Protein AF-A0A835U7H7-F1 (afdb_monomer_lite)

pLDDT: mean 80.38, std 19.94, range [33.16, 98.81]

InterPro domains:
  IPR003137 PA domain [PF02225] (88-151)
  IPR039373 Transferrin receptor protein 1/Glutamate carboxypeptidase 2-like [PTHR10404] (56-277)
  IPR046450 PA domain superfamily [SSF52025] (70-270)

Structure (mmCIF, N/CA/C/O backbone):
data_AF-A0A835U7H7-F1
#
_entry.id   AF-A0A835U7H7-F1
#
loop_
_atom_site.group_PDB
_atom_site.id
_atom_site.type_symbol
_atom_site.label_atom_id
_atom_site.label_alt_id
_atom_site.label_comp_id
_atom_site.label_asym_id
_atom_site.label_entity_id
_atom_site.label_seq_id
_atom_site.pdbx_PDB_ins_code
_atom_site.Cartn_x
_atom_site.Cartn_y
_atom_site.Cartn_z
_atom_site.occupancy
_atom_site.B_iso_or_equiv
_atom_site.auth_seq_id
_atom_site.auth_comp_id
_atom_site.auth_asym_id
_atom_site.auth_atom_id
_atom_site.pdbx_PDB_model_num
ATOM 1 N N . MET A 1 1 ? 81.099 -11.214 16.400 1.00 40.66 1 MET A N 1
ATOM 2 C CA . MET A 1 1 ? 79.901 -11.662 15.658 1.00 40.66 1 MET A CA 1
ATOM 3 C C . MET A 1 1 ? 79.582 -10.601 14.621 1.00 40.66 1 MET A C 1
ATOM 5 O O . MET A 1 1 ? 79.011 -9.574 14.951 1.00 40.66 1 MET A O 1
ATOM 9 N N . SER A 1 2 ? 80.088 -10.809 13.406 1.00 35.25 2 SER A N 1
ATOM 10 C CA . SER A 1 2 ? 79.815 -9.980 12.233 1.00 35.25 2 SER A CA 1
ATOM 11 C C . SER A 1 2 ? 78.540 -10.520 11.591 1.00 35.25 2 SER A C 1
ATOM 13 O O . SER A 1 2 ? 78.517 -11.686 11.199 1.00 35.25 2 SER A O 1
ATOM 15 N N . LEU A 1 3 ? 77.472 -9.722 11.570 1.00 36.47 3 LEU A N 1
ATOM 16 C CA . LEU A 1 3 ? 76.248 -10.036 10.837 1.00 36.47 3 LEU A CA 1
ATOM 17 C C . LEU A 1 3 ? 76.211 -9.164 9.584 1.00 36.47 3 LEU A C 1
ATOM 19 O O . LEU A 1 3 ? 76.089 -7.941 9.632 1.00 36.47 3 LEU A O 1
ATOM 23 N N . ASP A 1 4 ? 76.392 -9.874 8.484 1.00 33.16 4 ASP A N 1
ATOM 24 C CA . ASP A 1 4 ? 76.492 -9.462 7.097 1.00 33.16 4 ASP A CA 1
ATOM 25 C C . ASP A 1 4 ? 75.257 -8.651 6.648 1.00 33.16 4 ASP A C 1
ATOM 27 O O . ASP A 1 4 ? 74.122 -9.136 6.699 1.00 33.16 4 ASP A O 1
ATOM 31 N N . ARG A 1 5 ? 75.453 -7.396 6.220 1.00 38.69 5 ARG A N 1
ATOM 32 C CA . ARG A 1 5 ? 74.393 -6.568 5.621 1.00 38.69 5 ARG A CA 1
ATOM 33 C C . ARG A 1 5 ? 74.262 -6.936 4.143 1.00 38.69 5 ARG A C 1
ATOM 35 O O . ARG A 1 5 ? 75.043 -6.470 3.320 1.00 38.69 5 ARG A O 1
ATOM 42 N N . ARG A 1 6 ? 73.247 -7.730 3.789 1.00 35.12 6 ARG A N 1
ATOM 43 C CA . ARG A 1 6 ? 72.862 -7.927 2.381 1.00 35.12 6 ARG A CA 1
ATOM 44 C C . ARG A 1 6 ? 72.277 -6.626 1.804 1.00 35.12 6 ARG A C 1
ATOM 46 O O . ARG A 1 6 ? 71.473 -5.989 2.485 1.00 35.12 6 ARG A O 1
ATOM 53 N N . PRO A 1 7 ? 72.625 -6.231 0.568 1.00 36.75 7 PRO A N 1
ATOM 54 C CA . PRO A 1 7 ? 72.042 -5.060 -0.073 1.00 36.75 7 PRO A CA 1
ATOM 55 C C . PRO A 1 7 ? 70.609 -5.353 -0.535 1.00 36.75 7 PRO A C 1
ATOM 57 O O . PRO A 1 7 ? 70.345 -6.347 -1.213 1.00 36.75 7 PRO A O 1
ATOM 60 N N . THR A 1 8 ? 69.678 -4.471 -0.180 1.00 38.97 8 THR A N 1
ATOM 61 C CA . THR A 1 8 ? 68.308 -4.463 -0.703 1.00 38.97 8 THR A CA 1
ATOM 62 C C . THR A 1 8 ? 68.341 -4.020 -2.166 1.00 38.97 8 THR A C 1
ATOM 64 O O . THR A 1 8 ? 68.652 -2.868 -2.462 1.00 38.97 8 THR A O 1
ATOM 67 N N . LEU A 1 9 ? 68.024 -4.927 -3.091 1.00 34.81 9 LEU A N 1
ATOM 68 C CA . LEU A 1 9 ? 67.784 -4.601 -4.499 1.00 34.81 9 LEU A CA 1
ATOM 69 C C . LEU A 1 9 ? 66.461 -3.827 -4.610 1.00 34.81 9 LEU A C 1
ATOM 71 O O . LEU A 1 9 ? 65.380 -4.412 -4.577 1.00 34.81 9 LEU A O 1
ATOM 75 N N . LEU A 1 10 ? 66.551 -2.501 -4.716 1.00 36.25 10 LEU A N 1
ATOM 76 C CA . LEU A 1 10 ? 65.445 -1.639 -5.134 1.00 36.25 10 LEU A CA 1
ATOM 77 C C . LEU A 1 10 ? 65.176 -1.894 -6.623 1.00 36.25 10 LEU A C 1
ATOM 79 O O . LEU A 1 10 ? 65.955 -1.484 -7.482 1.00 36.25 10 LEU A O 1
ATOM 83 N N . LEU A 1 11 ? 64.083 -2.595 -6.925 1.00 36.03 11 LEU A N 1
ATOM 84 C CA . LEU A 1 11 ? 63.559 -2.679 -8.287 1.00 36.03 11 LEU A CA 1
ATOM 85 C C . LEU A 1 11 ? 63.027 -1.294 -8.705 1.00 36.03 11 LEU A C 1
ATOM 87 O O . LEU A 1 11 ? 62.355 -0.643 -7.901 1.00 36.03 11 LEU A O 1
ATOM 91 N N . PRO A 1 12 ? 63.305 -0.824 -9.936 1.00 39.34 12 PRO A N 1
ATOM 92 C CA . PRO A 1 12 ? 62.765 0.440 -10.421 1.00 39.34 12 PRO A CA 1
ATOM 93 C C . PRO A 1 12 ? 61.235 0.349 -10.555 1.00 39.34 12 PRO A C 1
ATOM 95 O O . PRO A 1 12 ? 60.707 -0.744 -10.786 1.00 39.34 12 PRO A O 1
ATOM 98 N N . PRO A 1 13 ? 60.506 1.474 -10.442 1.00 38.38 13 PRO A N 1
ATOM 99 C CA . PRO A 1 13 ? 59.062 1.478 -10.616 1.00 38.38 13 PRO A CA 1
ATOM 100 C C . PRO A 1 13 ? 58.741 1.023 -12.040 1.00 38.38 13 PRO A C 1
ATOM 102 O O . PRO A 1 13 ? 59.080 1.688 -13.021 1.00 38.38 13 PRO A O 1
ATOM 105 N N . THR A 1 14 ? 58.097 -0.135 -12.168 1.00 40.88 14 THR A N 1
ATOM 106 C CA . THR A 1 14 ? 57.505 -0.549 -13.434 1.00 40.88 14 THR A CA 1
ATOM 107 C C . THR A 1 14 ? 56.422 0.461 -13.779 1.00 40.88 14 THR A C 1
ATOM 109 O O . THR A 1 14 ? 55.428 0.572 -13.064 1.00 40.88 14 THR A O 1
ATOM 112 N N . SER A 1 15 ? 56.628 1.191 -14.872 1.00 42.81 15 SER A N 1
ATOM 113 C CA . SER A 1 15 ? 55.582 1.913 -15.589 1.00 42.81 15 SER A CA 1
ATOM 114 C C . SER A 1 15 ? 54.458 0.926 -15.919 1.00 42.81 15 SER A C 1
ATOM 116 O O . SER A 1 15 ? 54.531 0.169 -16.890 1.00 42.81 15 SER A O 1
ATOM 118 N N . SER A 1 16 ? 53.443 0.857 -15.057 1.00 41.91 16 SER A N 1
ATOM 119 C CA . SER A 1 16 ? 52.207 0.161 -15.367 1.00 41.91 16 SER A CA 1
ATOM 120 C C . SER A 1 16 ? 51.468 1.026 -16.377 1.00 41.91 16 SER A C 1
ATOM 122 O O . SER A 1 16 ? 50.876 2.054 -16.048 1.00 41.91 16 SER A O 1
ATOM 124 N N . LYS A 1 17 ? 51.505 0.615 -17.648 1.00 43.06 17 LYS A N 1
ATOM 125 C CA . LYS A 1 17 ? 50.474 1.053 -18.588 1.00 43.06 17 LYS A CA 1
ATOM 126 C C . LYS A 1 17 ? 49.115 0.773 -17.931 1.00 43.06 17 LYS A C 1
ATOM 128 O O . LYS A 1 17 ? 48.962 -0.313 -17.361 1.00 43.06 17 LYS A O 1
ATOM 133 N N . PRO A 1 18 ? 48.153 1.710 -17.979 1.00 40.94 18 PRO A N 1
ATOM 134 C CA . PRO A 1 18 ? 46.816 1.436 -17.482 1.00 40.94 18 PRO A CA 1
ATOM 135 C C . PRO A 1 18 ? 46.313 0.158 -18.154 1.00 40.94 18 PRO A C 1
ATOM 137 O O . PRO A 1 18 ? 46.441 -0.001 -19.372 1.00 40.94 18 PRO A O 1
ATOM 140 N N . SER A 1 19 ? 45.802 -0.772 -17.345 1.00 48.94 19 SER A N 1
ATOM 141 C CA . SER A 1 19 ? 45.074 -1.928 -17.862 1.00 48.94 19 SER A CA 1
ATOM 142 C C . SER A 1 19 ? 44.024 -1.405 -18.843 1.00 48.94 19 SER A C 1
ATOM 144 O O . SER A 1 19 ? 43.337 -0.442 -18.484 1.00 48.94 19 SER A O 1
ATOM 146 N N . PRO A 1 20 ? 43.879 -1.982 -20.052 1.00 55.28 20 PRO A N 1
ATOM 147 C CA . PRO A 1 20 ? 42.744 -1.640 -20.896 1.00 55.28 20 PRO A CA 1
ATOM 148 C C . PRO A 1 20 ? 41.484 -1.820 -20.051 1.00 55.28 20 PRO A C 1
ATOM 150 O O . PRO A 1 20 ? 41.335 -2.841 -19.368 1.00 55.28 20 PRO A O 1
ATOM 153 N N . GLN A 1 21 ? 40.642 -0.787 -20.005 1.00 54.78 21 GLN A N 1
ATOM 154 C CA . GLN A 1 21 ? 39.359 -0.926 -19.336 1.00 54.78 21 GLN A CA 1
ATOM 155 C C . GLN A 1 21 ? 38.598 -2.064 -20.019 1.00 54.78 21 GLN A C 1
ATOM 157 O O . GLN A 1 21 ? 38.672 -2.178 -21.248 1.00 54.78 21 GLN A O 1
ATOM 162 N N . PRO A 1 22 ? 37.919 -2.929 -19.246 1.00 57.19 22 PRO A N 1
ATOM 163 C CA . PRO A 1 22 ? 37.099 -3.969 -19.840 1.00 57.19 22 PRO A CA 1
ATOM 164 C C . PRO A 1 22 ? 36.105 -3.311 -20.806 1.00 57.19 22 PRO A C 1
ATOM 166 O O . PRO A 1 22 ? 35.588 -2.234 -20.485 1.00 57.19 22 PRO A O 1
ATOM 169 N N . PRO A 1 23 ? 35.849 -3.906 -21.982 1.00 59.91 23 PRO A N 1
ATOM 170 C CA . PRO A 1 23 ? 34.854 -3.373 -22.898 1.00 59.91 23 PRO A CA 1
ATOM 171 C C . PRO A 1 23 ? 33.523 -3.244 -22.151 1.00 59.91 23 PRO A C 1
ATOM 173 O O . PRO A 1 23 ? 33.006 -4.218 -21.596 1.00 59.91 23 PRO A O 1
ATOM 176 N N . SER A 1 24 ? 33.005 -2.018 -22.094 1.00 52.69 24 SER A N 1
ATOM 177 C CA . SER A 1 24 ? 31.702 -1.707 -21.526 1.00 52.69 24 SER A CA 1
ATOM 178 C C . SER A 1 24 ? 30.719 -1.440 -22.662 1.00 52.69 24 SER A C 1
ATOM 180 O O . SER A 1 24 ? 30.975 -0.647 -23.568 1.00 52.69 24 SER A O 1
ATOM 182 N N . LEU A 1 25 ? 29.591 -2.142 -22.631 1.00 67.81 25 LEU A N 1
ATOM 183 C CA . LEU A 1 25 ? 28.471 -1.932 -23.533 1.00 67.81 25 LEU A CA 1
ATOM 184 C C . LEU A 1 25 ? 27.372 -1.210 -22.747 1.00 67.81 25 LEU A C 1
ATOM 186 O O . LEU A 1 25 ? 26.926 -1.691 -21.704 1.00 67.81 25 LEU A O 1
ATOM 190 N N . SER A 1 26 ? 26.932 -0.053 -23.239 1.00 63.62 26 SER A N 1
ATOM 191 C CA . SER A 1 26 ? 25.703 0.580 -22.760 1.00 63.62 26 SER A CA 1
ATOM 192 C C . SER A 1 26 ? 24.561 0.140 -23.664 1.00 63.62 26 SER A C 1
ATOM 194 O O . SER A 1 26 ? 24.588 0.392 -24.868 1.00 63.62 26 SER A O 1
ATOM 196 N N . THR A 1 27 ? 23.567 -0.533 -23.095 1.00 69.12 27 THR A N 1
ATOM 197 C CA . THR A 1 27 ? 22.354 -0.927 -23.817 1.00 69.12 27 THR A CA 1
ATOM 198 C C . THR A 1 27 ? 21.192 -0.082 -23.339 1.00 69.12 27 THR A C 1
ATOM 200 O O . THR A 1 27 ? 21.021 0.118 -22.137 1.00 69.12 27 THR A O 1
ATOM 203 N N . SER A 1 28 ? 20.384 0.392 -24.277 1.00 73.06 28 SER A N 1
ATOM 204 C CA . SER A 1 28 ? 19.216 1.214 -24.003 1.00 73.06 28 SER A CA 1
ATOM 205 C C . SER A 1 28 ? 17.949 0.471 -24.393 1.00 73.06 28 SER A C 1
ATOM 207 O O . SER A 1 28 ? 17.850 0.005 -25.525 1.00 73.06 28 SER A O 1
ATOM 209 N N . SER A 1 29 ? 16.960 0.480 -23.509 1.00 75.50 29 SER A N 1
ATOM 210 C CA . SER A 1 29 ? 15.657 -0.137 -23.732 1.00 75.50 29 SER A CA 1
ATOM 211 C C . SER A 1 29 ? 14.539 0.844 -23.377 1.00 75.50 29 SER A C 1
ATOM 213 O O . SER A 1 29 ? 14.553 1.387 -22.271 1.00 75.50 29 SER A O 1
ATOM 215 N N . PRO A 1 30 ? 13.577 1.111 -24.275 1.00 80.88 30 PRO A N 1
ATOM 216 C CA . PRO A 1 30 ? 12.353 1.811 -23.903 1.00 80.88 30 PRO A CA 1
ATOM 217 C C . PRO A 1 30 ? 11.512 0.885 -23.017 1.00 80.88 30 PRO A C 1
ATOM 219 O O . PRO A 1 30 ? 11.091 -0.153 -23.489 1.00 80.88 30 PRO A O 1
ATOM 222 N N . MET A 1 31 ? 11.260 1.216 -21.755 1.00 78.44 31 MET A N 1
ATOM 223 C CA . MET A 1 31 ? 10.434 0.422 -20.837 1.00 78.44 31 MET A CA 1
ATOM 224 C C . MET A 1 31 ? 9.308 1.267 -20.254 1.00 78.44 31 MET A C 1
ATOM 226 O O . MET A 1 31 ? 9.481 2.467 -20.040 1.00 78.44 31 MET A O 1
ATOM 230 N N . THR A 1 32 ? 8.165 0.653 -19.967 1.00 78.44 32 THR A N 1
ATOM 231 C CA . THR A 1 32 ? 7.071 1.341 -19.275 1.00 78.44 32 THR A CA 1
ATOM 232 C C . THR A 1 32 ? 7.472 1.701 -17.843 1.00 78.44 32 THR A C 1
ATOM 234 O O . THR A 1 32 ? 8.131 0.931 -17.143 1.00 78.44 32 THR A O 1
ATOM 237 N N . SER A 1 33 ? 7.102 2.907 -17.420 1.00 77.31 33 SER A N 1
ATOM 238 C CA . SER A 1 33 ? 7.339 3.449 -16.085 1.00 77.31 33 SER A CA 1
ATOM 239 C C . SER A 1 33 ? 6.115 4.236 -15.617 1.00 77.31 33 SER A C 1
ATOM 241 O O . SER A 1 33 ? 5.427 4.857 -16.428 1.00 77.31 33 SER A O 1
ATOM 243 N N . SER A 1 34 ? 5.842 4.225 -14.311 1.00 74.25 34 SER A N 1
ATOM 244 C CA . SER A 1 34 ? 4.697 4.925 -13.715 1.00 74.25 34 SER A CA 1
ATOM 245 C C . SER A 1 34 ? 5.153 6.067 -12.814 1.00 74.25 34 SER A C 1
ATOM 247 O O . SER A 1 34 ? 6.070 5.888 -12.011 1.00 74.25 34 SER A O 1
ATOM 249 N N . TYR A 1 35 ? 4.452 7.202 -12.867 1.00 73.94 35 TYR A N 1
ATOM 250 C CA . TYR A 1 35 ? 4.674 8.352 -11.980 1.00 73.94 35 TYR A CA 1
ATOM 251 C C . TYR A 1 35 ? 3.348 8.971 -11.527 1.00 73.94 35 TYR A C 1
ATOM 253 O O . TYR A 1 35 ? 2.373 8.945 -12.281 1.00 73.94 35 TYR A O 1
ATOM 261 N N . PRO A 1 36 ? 3.279 9.552 -10.318 1.00 69.06 36 PRO A N 1
ATOM 262 C CA . PRO A 1 36 ? 2.081 10.225 -9.850 1.00 69.06 36 PRO A CA 1
ATOM 263 C C . PRO A 1 36 ? 1.938 11.580 -10.545 1.00 69.06 36 PRO A C 1
ATOM 265 O O . PRO A 1 36 ? 2.917 12.288 -10.787 1.00 69.06 36 PRO A O 1
ATOM 268 N N . THR A 1 37 ? 0.702 11.978 -10.815 1.00 70.56 37 THR A N 1
ATOM 269 C CA . THR A 1 37 ? 0.379 13.355 -11.200 1.00 70.56 37 THR A CA 1
ATOM 270 C C . THR A 1 37 ? 0.227 14.228 -9.942 1.00 70.56 37 THR A C 1
ATOM 272 O O . THR A 1 37 ? -0.100 13.708 -8.865 1.00 70.56 37 THR A O 1
ATOM 275 N N . PRO A 1 38 ? 0.419 15.562 -10.036 1.00 60.12 38 PRO A N 1
ATOM 276 C CA . PRO A 1 38 ? 0.305 16.468 -8.886 1.00 60.12 38 PRO A CA 1
ATOM 277 C C . PRO A 1 38 ? -1.104 16.532 -8.268 1.00 60.12 38 PRO A C 1
ATOM 279 O O . PRO A 1 38 ? -1.269 17.120 -7.204 1.00 60.12 38 PRO A O 1
ATOM 282 N N . PHE A 1 39 ? -2.109 15.922 -8.904 1.00 56.78 39 PHE A N 1
ATOM 283 C CA . PHE A 1 39 ? -3.495 15.867 -8.432 1.00 56.78 39 PHE A CA 1
ATOM 284 C C . PHE A 1 39 ? -3.795 14.685 -7.494 1.00 56.78 39 PHE A C 1
ATOM 286 O O . PHE A 1 39 ? -4.942 14.508 -7.093 1.00 56.78 39 PHE A O 1
ATOM 293 N N . THR A 1 40 ? -2.792 13.882 -7.123 1.00 66.19 40 THR A N 1
ATOM 294 C CA . THR A 1 40 ? -2.971 12.818 -6.121 1.00 66.19 40 THR A CA 1
ATOM 295 C C . THR A 1 40 ? -3.305 13.429 -4.757 1.00 66.19 40 THR A C 1
ATOM 297 O O . THR A 1 40 ? -2.532 14.232 -4.230 1.00 66.19 40 THR A O 1
ATOM 300 N N . ALA A 1 41 ? -4.441 13.044 -4.175 1.00 69.50 41 ALA A N 1
ATOM 301 C CA . ALA A 1 41 ? -4.947 13.599 -2.926 1.00 69.50 41 ALA A CA 1
ATOM 302 C C . ALA A 1 41 ? -5.568 12.518 -2.032 1.00 69.50 41 ALA A C 1
ATOM 304 O O . ALA A 1 41 ? -6.229 11.594 -2.503 1.00 69.50 41 ALA A O 1
ATOM 305 N N . LEU A 1 42 ? -5.367 12.664 -0.724 1.00 73.25 42 LEU A N 1
ATOM 306 C CA . LEU A 1 42 ? -5.986 11.836 0.302 1.00 73.25 42 LEU A CA 1
ATOM 307 C C . LEU A 1 42 ? -6.607 12.741 1.365 1.00 73.25 42 LEU A C 1
ATOM 309 O O . LEU A 1 42 ? -5.918 13.571 1.973 1.00 73.25 42 LEU A O 1
ATOM 313 N N . PHE A 1 43 ? -7.901 12.555 1.597 1.00 76.12 43 PHE A N 1
ATOM 314 C CA . PHE A 1 43 ? -8.679 13.304 2.571 1.00 76.12 43 PHE A CA 1
ATOM 315 C C . PHE A 1 43 ? -9.240 12.369 3.637 1.00 76.12 43 PHE A C 1
ATOM 317 O O . PHE A 1 43 ? -9.860 11.353 3.329 1.00 76.12 43 PHE A O 1
ATOM 324 N N . LEU A 1 44 ? -9.028 12.735 4.901 1.00 75.81 44 LEU A N 1
ATOM 325 C CA . LEU A 1 44 ? -9.571 12.031 6.059 1.00 75.81 44 LEU A CA 1
ATOM 326 C C . LEU A 1 44 ? -10.678 12.865 6.707 1.00 75.81 44 LEU A C 1
ATOM 328 O O . LEU A 1 44 ? -10.474 14.043 7.012 1.00 75.81 44 LEU A O 1
ATOM 332 N N . PHE A 1 45 ? -11.818 12.231 6.972 1.00 74.00 45 PHE A N 1
ATOM 333 C CA . PHE A 1 45 ? -12.969 12.829 7.638 1.00 74.00 45 PHE A CA 1
ATOM 334 C C . PHE A 1 45 ? -13.156 12.227 9.032 1.00 74.00 45 PHE A C 1
ATOM 336 O O . PHE A 1 45 ? -13.236 11.008 9.205 1.00 74.00 45 PHE A O 1
ATOM 343 N N . HIS A 1 46 ? -13.243 13.109 10.030 1.00 70.00 46 HIS A N 1
ATOM 344 C CA . HIS A 1 46 ? -13.459 12.737 11.424 1.00 70.00 46 HIS A CA 1
ATOM 345 C C . HIS A 1 46 ? -14.960 12.753 11.767 1.00 70.00 46 HIS A C 1
ATOM 347 O O . HIS A 1 46 ? -15.653 13.696 11.386 1.00 70.00 46 HIS A O 1
ATOM 353 N N . PRO A 1 47 ? -15.465 11.780 12.537 1.00 54.75 47 PRO A N 1
ATOM 354 C CA . PRO A 1 47 ? -16.900 11.612 12.791 1.00 54.75 47 PRO A CA 1
ATOM 355 C C . PRO A 1 47 ? -17.497 12.460 13.940 1.00 54.75 47 PRO A C 1
ATOM 357 O O . PRO A 1 47 ? -18.592 12.167 14.410 1.00 54.75 47 PRO A O 1
ATOM 360 N N . VAL A 1 48 ? -16.822 13.513 14.419 1.00 54.25 48 VAL A N 1
ATOM 361 C CA . VAL A 1 48 ? -17.311 14.350 15.543 1.00 54.25 48 VAL A CA 1
ATOM 362 C C . VAL A 1 48 ? -18.204 15.504 15.023 1.00 54.25 48 VAL A C 1
ATOM 364 O O . VAL A 1 48 ? -17.841 16.126 14.025 1.00 54.25 48 VAL A O 1
ATOM 367 N N . PRO A 1 49 ? -19.355 15.841 15.661 1.00 51.19 49 PRO A N 1
ATOM 368 C CA . PRO A 1 49 ? -20.470 16.544 14.999 1.00 51.19 49 PRO A CA 1
ATOM 369 C C . PRO A 1 49 ? -20.348 18.075 14.842 1.00 51.19 49 PRO A C 1
ATOM 371 O O . PRO A 1 49 ? -21.344 18.740 14.574 1.00 51.19 49 PRO A O 1
ATOM 374 N N . LEU A 1 50 ? -19.164 18.674 14.970 1.00 35.19 50 LEU A N 1
ATOM 375 C CA . LEU A 1 50 ? -18.981 20.122 14.792 1.00 35.19 50 LEU A CA 1
ATOM 376 C C . LEU A 1 50 ? -17.765 20.366 13.893 1.00 35.19 50 LEU A C 1
ATOM 378 O O . LEU A 1 50 ? -16.636 20.434 14.366 1.00 35.19 50 LEU A O 1
ATOM 382 N N . CYS A 1 51 ? -18.040 20.495 12.595 1.00 35.28 51 CYS A N 1
ATOM 383 C CA . CYS A 1 51 ? -17.102 20.676 11.483 1.00 35.28 51 CYS A CA 1
ATOM 384 C C . CYS A 1 51 ? -16.319 19.414 11.064 1.00 35.28 51 CYS A C 1
ATOM 386 O O . CYS A 1 51 ? -15.450 18.957 11.809 1.00 35.28 51 CYS A O 1
ATOM 388 N N . PRO A 1 52 ? -16.510 18.902 9.829 1.00 37.06 52 PRO A N 1
ATOM 389 C CA . PRO A 1 52 ? -15.542 17.987 9.239 1.00 37.06 52 PRO A CA 1
ATOM 390 C C . PRO A 1 52 ? -14.192 18.711 9.152 1.00 37.06 52 PRO A C 1
ATOM 392 O O . PRO A 1 52 ? -14.015 19.633 8.354 1.00 37.06 52 PRO A O 1
ATOM 395 N N . ARG A 1 53 ? -13.225 18.331 9.995 1.00 40.81 53 ARG A N 1
ATOM 396 C CA . ARG A 1 53 ? -11.831 18.728 9.776 1.00 40.81 53 ARG A CA 1
ATOM 397 C C . ARG A 1 53 ? -11.308 17.918 8.601 1.00 40.81 53 ARG A C 1
ATOM 399 O O . ARG A 1 53 ? -11.022 16.734 8.748 1.00 40.81 53 ARG A O 1
ATOM 406 N N . LEU A 1 54 ? -11.209 18.582 7.454 1.00 43.22 54 LEU A N 1
ATOM 407 C CA . LEU A 1 54 ? -10.518 18.077 6.280 1.00 43.22 54 LEU A CA 1
ATOM 408 C C . LEU A 1 54 ? -9.013 18.135 6.547 1.00 43.22 54 LEU A C 1
ATOM 410 O O . LEU A 1 54 ? -8.388 19.193 6.445 1.00 43.22 54 LEU A O 1
ATOM 414 N N . SER A 1 55 ? -8.429 17.002 6.910 1.00 51.16 55 SER A N 1
ATOM 415 C CA . SER A 1 55 ? -6.977 16.871 6.968 1.00 51.16 55 SER A CA 1
ATOM 416 C C . SER A 1 55 ? -6.502 16.426 5.592 1.00 51.16 55 SER A C 1
ATOM 418 O O . SER A 1 55 ? -6.701 15.268 5.228 1.00 51.16 55 SER A O 1
ATOM 420 N N . SER A 1 56 ? -5.881 17.322 4.816 1.00 47.94 56 SER A N 1
ATOM 421 C CA . SER A 1 56 ? -5.141 16.868 3.639 1.00 47.94 56 SER A CA 1
ATOM 422 C C . SER A 1 56 ? -3.903 16.110 4.118 1.00 47.94 56 SER A C 1
ATOM 424 O O . SER A 1 56 ? -3.042 16.638 4.841 1.00 47.94 56 SER A O 1
ATOM 426 N N . ILE A 1 57 ? -3.833 14.838 3.745 1.00 54.41 57 ILE A N 1
ATOM 427 C CA . ILE A 1 57 ? -2.629 14.030 3.884 1.00 54.41 57 ILE A CA 1
ATOM 428 C C . ILE A 1 57 ? -1.874 14.210 2.569 1.00 54.41 57 ILE A C 1
ATOM 430 O O . ILE A 1 57 ? -1.995 13.433 1.629 1.00 54.41 57 ILE A O 1
ATOM 434 N N . SER A 1 58 ? -1.164 15.332 2.467 1.00 49.50 58 SER A N 1
ATOM 435 C CA . SER A 1 58 ? -0.170 15.554 1.415 1.00 49.50 58 SER A CA 1
ATOM 436 C C . SER A 1 58 ? 1.205 15.210 1.978 1.00 49.50 58 SER A C 1
ATOM 438 O O . SER A 1 58 ? 1.418 15.357 3.186 1.00 49.50 58 SER A O 1
ATOM 440 N N . SER A 1 59 ? 2.143 14.774 1.132 1.00 51.72 59 SER A N 1
ATOM 441 C CA . SER A 1 59 ? 3.529 14.507 1.526 1.00 51.72 59 SER A CA 1
ATOM 442 C C . SER A 1 59 ? 4.176 15.794 2.063 1.00 51.72 59 SER A C 1
ATOM 444 O O . SER A 1 59 ? 4.769 16.585 1.325 1.00 51.72 59 SER A O 1
ATOM 446 N N . ARG A 1 60 ? 4.015 16.060 3.361 1.00 51.44 60 ARG A N 1
ATOM 447 C CA . ARG A 1 60 ? 4.584 17.238 4.016 1.00 51.44 60 ARG A CA 1
ATOM 448 C C . ARG A 1 60 ? 6.077 17.006 4.208 1.00 51.44 60 ARG A C 1
ATOM 450 O O . ARG A 1 60 ? 6.474 16.146 4.995 1.00 51.44 60 ARG A O 1
ATOM 457 N N . LYS A 1 61 ? 6.884 17.785 3.483 1.00 49.78 61 LYS A N 1
ATOM 458 C CA . LYS A 1 61 ? 8.349 17.814 3.597 1.00 49.78 61 LYS A CA 1
ATOM 459 C C . LYS A 1 61 ? 8.726 18.243 5.020 1.00 49.78 61 LYS A C 1
ATOM 461 O O . LYS A 1 61 ? 8.207 19.244 5.511 1.00 49.78 61 LYS A O 1
ATOM 466 N N . SER A 1 62 ? 9.586 17.476 5.691 1.00 44.75 62 SER A N 1
ATOM 467 C CA . SER A 1 62 ? 10.099 17.861 7.010 1.00 44.75 62 SER A CA 1
ATOM 468 C C . SER A 1 62 ? 11.165 18.944 6.851 1.00 44.75 62 SER A C 1
ATOM 470 O O . SER A 1 62 ? 12.098 18.777 6.071 1.00 44.75 62 SER A O 1
ATOM 472 N N . THR A 1 63 ? 11.050 20.045 7.593 1.00 47.12 63 THR A N 1
ATOM 473 C CA . THR A 1 63 ? 12.025 21.151 7.568 1.00 47.12 63 THR A CA 1
ATOM 474 C C . THR A 1 63 ? 13.296 20.851 8.364 1.00 47.12 63 THR A C 1
ATOM 476 O O . THR A 1 63 ? 14.255 21.607 8.270 1.00 47.12 63 THR A O 1
ATOM 479 N N . SER A 1 64 ? 13.307 19.773 9.156 1.00 55.34 64 SER A N 1
ATOM 480 C CA . SER A 1 64 ? 14.456 19.332 9.960 1.00 55.34 64 SER A CA 1
ATOM 481 C C . SER A 1 64 ? 15.293 18.237 9.291 1.00 55.34 64 SER A C 1
ATOM 483 O O . SER A 1 64 ? 16.218 17.722 9.913 1.00 55.34 64 SER A O 1
ATOM 485 N N . ASP A 1 65 ? 14.965 17.848 8.055 1.00 58.75 65 ASP A N 1
ATOM 486 C CA . ASP A 1 65 ? 15.749 16.865 7.308 1.00 58.75 65 ASP A CA 1
ATOM 487 C C . ASP A 1 65 ? 17.040 17.527 6.785 1.00 58.75 65 ASP A C 1
ATOM 489 O O . ASP A 1 65 ? 16.948 18.504 6.035 1.00 58.75 65 ASP A O 1
ATOM 493 N N . PRO A 1 66 ? 18.244 17.027 7.124 1.00 59.97 66 PRO A N 1
ATOM 494 C CA . PRO A 1 66 ? 19.497 17.528 6.552 1.00 59.97 66 PRO A CA 1
ATOM 495 C C . PRO A 1 66 ? 19.553 17.412 5.015 1.00 59.97 66 PRO A C 1
ATOM 497 O O . PRO A 1 66 ? 20.361 18.086 4.380 1.00 59.97 66 PRO A O 1
ATOM 500 N N . SER A 1 67 ? 18.662 16.620 4.409 1.00 59.34 67 SER A N 1
ATOM 501 C CA . SER A 1 67 ? 18.465 16.490 2.959 1.00 59.34 67 SER A CA 1
ATOM 502 C C . SER A 1 67 ? 17.350 17.390 2.405 1.00 59.34 67 SER A C 1
ATOM 504 O O . SER A 1 67 ? 16.947 17.222 1.253 1.00 59.34 67 SER A O 1
ATOM 506 N N . ALA A 1 68 ? 16.839 18.362 3.172 1.00 54.84 68 ALA A N 1
ATOM 507 C CA . ALA A 1 68 ? 15.747 19.248 2.749 1.00 54.84 68 ALA A CA 1
ATOM 508 C C . ALA A 1 68 ? 16.024 19.967 1.413 1.00 54.84 68 ALA A C 1
ATOM 510 O O . ALA A 1 68 ? 15.095 20.226 0.649 1.00 54.84 68 ALA A O 1
ATOM 511 N N . THR A 1 69 ? 17.293 20.224 1.084 1.00 54.34 69 THR A N 1
ATOM 512 C CA . THR A 1 69 ? 17.721 20.807 -0.199 1.00 54.34 69 THR A CA 1
ATOM 513 C C . THR A 1 69 ? 17.462 19.874 -1.393 1.00 54.34 69 THR A C 1
ATOM 515 O O . THR A 1 69 ? 17.138 20.356 -2.473 1.00 54.34 69 THR A O 1
ATOM 518 N N . ALA A 1 70 ? 17.519 18.550 -1.201 1.00 57.62 70 ALA A N 1
ATOM 519 C CA . ALA A 1 70 ? 17.153 17.545 -2.208 1.00 57.62 70 ALA A CA 1
ATOM 520 C C . ALA A 1 70 ? 15.636 17.282 -2.256 1.00 57.62 70 ALA A C 1
ATOM 522 O O . ALA A 1 70 ? 15.121 16.759 -3.241 1.00 57.62 70 ALA A O 1
ATOM 523 N N . ALA A 1 71 ? 14.882 17.691 -1.228 1.00 54.53 71 ALA A N 1
ATOM 524 C CA . ALA A 1 71 ? 13.438 17.472 -1.158 1.00 54.53 71 ALA A CA 1
ATOM 525 C C . ALA A 1 71 ? 12.654 18.203 -2.264 1.00 54.53 71 ALA A C 1
ATOM 527 O O . ALA A 1 71 ? 11.490 17.880 -2.500 1.00 54.53 71 ALA A O 1
ATOM 528 N N . ALA A 1 72 ? 13.247 19.192 -2.944 1.00 51.31 72 ALA A N 1
ATOM 529 C CA . ALA A 1 72 ? 12.665 19.834 -4.126 1.00 51.31 72 ALA A CA 1
ATOM 530 C C . ALA A 1 72 ? 12.573 18.888 -5.341 1.00 51.31 72 ALA A C 1
ATOM 532 O O . ALA A 1 72 ? 11.644 19.029 -6.130 1.00 51.31 72 ALA A O 1
ATOM 533 N N . GLU A 1 73 ? 13.471 17.905 -5.439 1.00 59.88 73 GLU A N 1
ATOM 534 C CA . GLU A 1 73 ? 13.544 16.920 -6.530 1.00 59.88 73 GLU A CA 1
ATOM 535 C C . GLU A 1 73 ? 12.829 15.599 -6.190 1.00 59.88 73 GLU A C 1
ATOM 537 O O . GLU A 1 73 ? 12.696 14.712 -7.032 1.00 59.88 73 GLU A O 1
ATOM 542 N N . VAL A 1 74 ? 12.344 15.457 -4.951 1.00 64.19 74 VAL A N 1
ATOM 543 C CA . VAL A 1 74 ? 11.664 14.247 -4.477 1.00 64.19 74 VAL A CA 1
ATOM 544 C C . VAL A 1 74 ? 10.245 14.178 -5.038 1.00 64.19 74 VAL A C 1
ATOM 546 O O . VAL A 1 74 ? 9.415 15.060 -4.803 1.00 64.19 74 VAL A O 1
ATOM 549 N N . LEU A 1 75 ? 9.969 13.087 -5.755 1.00 67.94 75 LEU A N 1
ATOM 550 C CA . LEU A 1 75 ? 8.634 12.729 -6.226 1.00 67.94 75 LEU A CA 1
ATOM 551 C C . LEU A 1 75 ? 7.660 12.570 -5.051 1.00 67.94 75 LEU A C 1
ATOM 553 O O . LEU A 1 75 ? 8.037 12.128 -3.965 1.00 67.94 75 LEU A O 1
ATOM 557 N N . LEU A 1 76 ? 6.383 12.875 -5.295 1.00 78.38 76 LEU A N 1
ATOM 558 C CA . LEU A 1 76 ? 5.306 12.523 -4.368 1.00 78.38 76 LEU A CA 1
ATOM 559 C C . LEU A 1 76 ? 5.352 11.023 -4.066 1.00 78.38 76 LEU A C 1
ATOM 561 O O . LEU A 1 76 ? 5.714 10.226 -4.926 1.00 78.38 76 LEU A O 1
ATOM 565 N N . THR A 1 77 ? 4.970 10.625 -2.857 1.00 86.12 77 THR A N 1
ATOM 566 C CA . THR A 1 77 ? 4.952 9.212 -2.469 1.00 86.12 77 THR A CA 1
ATOM 567 C C . THR A 1 77 ? 3.805 8.489 -3.164 1.00 86.12 77 THR A C 1
ATOM 569 O O . THR A 1 77 ? 2.654 8.909 -3.064 1.00 86.12 77 THR A O 1
ATOM 572 N N . PHE A 1 78 ? 4.106 7.394 -3.860 1.00 90.81 78 PHE A N 1
ATOM 573 C CA . PHE A 1 78 ? 3.122 6.647 -4.638 1.00 90.81 78 PHE A CA 1
ATOM 574 C C . PHE A 1 78 ? 3.481 5.164 -4.746 1.00 90.81 78 PHE A C 1
ATOM 576 O O . PHE A 1 78 ? 4.631 4.761 -4.547 1.00 90.81 78 P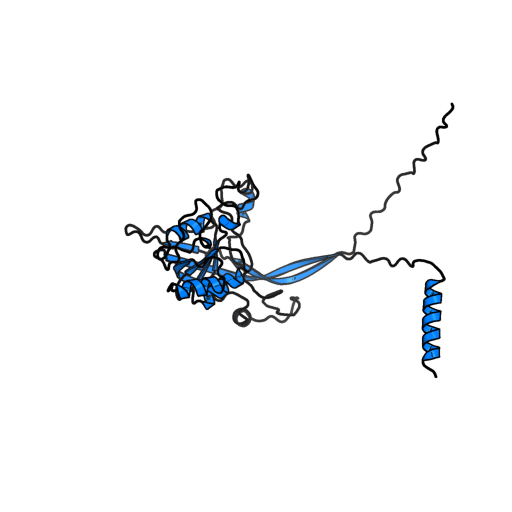HE A O 1
ATOM 583 N N . HIS A 1 79 ? 2.480 4.356 -5.081 1.00 94.31 79 HIS A N 1
ATOM 584 C CA . HIS A 1 79 ? 2.684 2.999 -5.566 1.00 94.31 79 HIS A CA 1
ATOM 585 C C . HIS A 1 79 ? 2.834 3.035 -7.086 1.00 94.31 79 HIS A C 1
ATOM 587 O O . HIS A 1 79 ? 1.932 3.501 -7.780 1.00 94.31 79 HIS A O 1
ATOM 593 N N . ALA A 1 80 ? 3.954 2.543 -7.619 1.00 92.69 80 ALA A N 1
ATOM 594 C CA . ALA A 1 80 ? 4.090 2.402 -9.067 1.00 92.69 80 ALA A CA 1
ATOM 595 C C . ALA A 1 80 ? 3.129 1.315 -9.579 1.00 92.69 80 ALA A C 1
ATOM 597 O O . ALA A 1 80 ? 2.906 0.312 -8.885 1.00 92.69 80 ALA A O 1
ATOM 598 N N . TYR A 1 81 ? 2.570 1.541 -10.770 1.00 92.94 81 TYR A N 1
ATOM 599 C CA . TYR A 1 81 ? 1.509 0.744 -11.397 1.00 92.94 81 TYR A CA 1
ATOM 600 C C . TYR A 1 81 ? 0.182 0.661 -10.628 1.00 92.94 81 TYR A C 1
ATOM 602 O O . TYR A 1 81 ? -0.644 -0.194 -10.933 1.00 92.94 81 TYR A O 1
ATOM 610 N N . ALA A 1 82 ? -0.050 1.514 -9.623 1.00 92.94 82 ALA A N 1
ATOM 611 C CA . ALA A 1 82 ? -1.365 1.583 -8.995 1.00 92.94 82 ALA A CA 1
ATOM 612 C C . ALA A 1 82 ? -2.421 2.089 -9.988 1.00 92.94 82 ALA A C 1
ATOM 614 O O . ALA A 1 82 ? -2.133 2.900 -10.867 1.00 92.94 82 ALA A O 1
ATOM 615 N N . ARG A 1 83 ? -3.668 1.641 -9.824 1.00 92.50 83 ARG A N 1
ATOM 616 C CA . ARG A 1 83 ? -4.765 2.057 -10.698 1.00 92.50 83 ARG A CA 1
ATOM 617 C C . ARG A 1 83 ? -5.190 3.489 -10.417 1.00 92.50 83 ARG A C 1
ATOM 619 O O . ARG A 1 83 ? -5.581 3.806 -9.295 1.00 92.50 83 ARG A O 1
ATOM 626 N N . SER A 1 84 ? -5.205 4.317 -11.454 1.00 92.00 84 SER A N 1
ATOM 627 C CA . SER A 1 84 ? -5.831 5.638 -11.411 1.00 92.00 84 SER A CA 1
ATOM 628 C C . SER A 1 84 ? -7.332 5.536 -11.125 1.00 92.00 84 SER A C 1
ATOM 630 O O . SER A 1 84 ? -8.040 4.734 -11.733 1.00 92.00 84 SER A O 1
ATOM 632 N N . GLY A 1 85 ? -7.829 6.359 -10.209 1.00 92.88 85 GLY A N 1
ATOM 633 C CA . GLY A 1 85 ? -9.235 6.402 -9.835 1.00 92.88 85 GLY A CA 1
ATOM 634 C C . GLY A 1 85 ? -9.485 7.185 -8.552 1.00 92.88 85 GLY A C 1
ATOM 635 O O . GLY A 1 85 ? -8.560 7.535 -7.816 1.00 92.88 85 GLY A O 1
ATOM 636 N N . ALA A 1 86 ? -10.764 7.438 -8.293 1.00 93.75 86 ALA A N 1
ATOM 637 C CA . ALA A 1 86 ? -11.252 8.003 -7.046 1.00 93.75 86 ALA A CA 1
ATOM 638 C C . ALA A 1 86 ? -12.106 6.960 -6.325 1.00 93.75 86 ALA A C 1
ATOM 640 O O . ALA A 1 86 ? -12.907 6.266 -6.956 1.00 93.75 86 ALA A O 1
ATOM 641 N N . ALA A 1 87 ? -11.918 6.838 -5.019 1.00 95.44 87 ALA A N 1
ATOM 642 C CA . ALA A 1 87 ? -12.655 5.911 -4.185 1.00 95.44 87 ALA A CA 1
ATOM 643 C C . ALA A 1 87 ? -12.855 6.512 -2.800 1.00 95.44 87 ALA A C 1
ATOM 645 O O . ALA A 1 87 ? -11.935 7.066 -2.197 1.00 95.44 87 ALA A O 1
ATOM 646 N N . THR A 1 88 ? -14.062 6.339 -2.286 1.00 95.00 88 THR A N 1
ATOM 647 C CA . THR A 1 88 ? -14.485 6.931 -1.028 1.00 95.00 88 THR A CA 1
ATOM 648 C C . THR A 1 88 ? -15.174 5.861 -0.187 1.00 95.00 88 THR A C 1
ATOM 650 O O . THR A 1 88 ? -15.992 5.106 -0.710 1.00 95.00 88 THR A O 1
ATOM 653 N N . GLY A 1 89 ? -14.866 5.778 1.107 1.00 96.12 89 GLY A N 1
ATOM 654 C CA . GLY A 1 89 ? -15.479 4.781 1.985 1.00 96.12 89 GLY A CA 1
ATOM 655 C C . GLY A 1 89 ? -15.034 4.872 3.439 1.00 96.12 89 GLY A C 1
ATOM 656 O O . GLY A 1 89 ? -14.115 5.617 3.790 1.00 96.12 89 GLY A O 1
ATOM 657 N N . GLN A 1 90 ? -15.690 4.093 4.302 1.00 97.88 90 GLN A N 1
ATOM 658 C CA . GLN A 1 90 ? -15.228 3.917 5.678 1.00 97.88 90 GLN A CA 1
ATOM 659 C C . GLN A 1 90 ? -13.923 3.125 5.696 1.00 97.88 90 GLN A C 1
ATOM 661 O O . GLN A 1 90 ? -13.615 2.396 4.754 1.00 97.88 90 GLN A O 1
ATOM 666 N N . VAL A 1 91 ? -13.158 3.255 6.776 1.00 98.06 91 VAL A N 1
ATOM 667 C CA . VAL A 1 91 ? -11.862 2.580 6.888 1.00 98.06 91 VAL A CA 1
ATOM 668 C C . VAL A 1 91 ? -11.987 1.269 7.664 1.00 98.06 91 VAL A C 1
ATOM 670 O O . VAL A 1 91 ? -12.556 1.247 8.757 1.00 98.06 91 VAL A O 1
ATOM 673 N N . VAL A 1 92 ? -11.422 0.194 7.110 1.00 98.69 92 VAL A N 1
ATOM 674 C CA . VAL A 1 92 ? -11.256 -1.121 7.751 1.00 98.69 92 VAL A CA 1
ATOM 675 C C . VAL A 1 92 ? -9.773 -1.404 7.943 1.00 98.69 92 VAL A C 1
ATOM 677 O O . VAL A 1 92 ? -8.994 -1.302 6.995 1.00 98.69 92 VAL A O 1
ATOM 680 N N . TYR A 1 93 ? -9.375 -1.801 9.150 1.00 98.75 93 TYR A N 1
ATOM 681 C CA . TYR A 1 93 ? -7.994 -2.192 9.422 1.00 98.75 93 TYR A CA 1
ATOM 682 C C . TYR A 1 93 ? -7.781 -3.685 9.153 1.00 98.75 93 TYR A C 1
ATOM 684 O O . TYR A 1 93 ? -8.363 -4.537 9.822 1.00 98.75 93 TYR A O 1
ATOM 692 N N . ALA A 1 94 ? -6.910 -4.005 8.195 1.00 98.62 94 ALA A N 1
ATOM 693 C CA . ALA A 1 94 ? -6.673 -5.369 7.722 1.00 98.62 94 ALA A CA 1
ATOM 694 C C . ALA A 1 94 ? -5.281 -5.916 8.073 1.00 98.62 94 ALA A C 1
ATOM 696 O O . ALA A 1 94 ? -4.768 -6.783 7.366 1.00 98.62 94 ALA A O 1
ATOM 697 N N . ASN A 1 95 ? -4.659 -5.435 9.156 1.00 98.75 95 ASN A N 1
ATOM 698 C CA . ASN A 1 95 ? -3.346 -5.911 9.607 1.00 98.75 95 ASN A CA 1
ATOM 699 C C . ASN A 1 95 ? -2.299 -5.860 8.478 1.00 98.75 95 ASN A C 1
ATOM 701 O O . ASN A 1 95 ? -2.084 -4.789 7.922 1.00 98.75 95 ASN A O 1
ATOM 705 N N . TYR A 1 96 ? -1.662 -6.979 8.114 1.00 98.75 96 TYR A N 1
ATOM 706 C CA . TYR A 1 96 ? -0.676 -7.047 7.029 1.00 98.75 96 TYR A CA 1
ATOM 707 C C . TYR A 1 96 ? -1.311 -7.286 5.648 1.00 98.75 96 TYR A C 1
ATOM 709 O O . TYR A 1 96 ? -0.593 -7.518 4.680 1.00 98.75 96 TYR A O 1
ATOM 717 N N . GLY A 1 97 ? -2.644 -7.276 5.534 1.00 98.69 97 GLY A N 1
ATOM 718 C CA . GLY A 1 97 ? -3.361 -7.484 4.273 1.00 98.69 97 GLY A CA 1
ATOM 719 C C . GLY A 1 97 ? -3.203 -8.889 3.690 1.00 98.69 97 GLY A C 1
ATOM 720 O O . GLY A 1 97 ? -3.296 -9.083 2.474 1.00 98.69 97 GLY A O 1
ATOM 721 N N . ARG A 1 98 ? -2.924 -9.884 4.534 1.00 98.81 98 ARG A N 1
ATOM 722 C CA . ARG A 1 98 ? -2.782 -11.278 4.107 1.00 98.81 98 ARG A CA 1
ATOM 723 C C . ARG A 1 98 ? -4.150 -11.913 3.907 1.00 98.81 98 ARG A C 1
ATOM 725 O O . ARG A 1 98 ? -5.152 -11.445 4.445 1.00 98.81 98 ARG A O 1
ATOM 732 N N . VAL A 1 99 ? -4.195 -13.022 3.176 1.00 98.50 99 VAL A N 1
ATOM 733 C CA . VAL A 1 99 ? -5.449 -13.752 2.931 1.00 98.50 99 VAL A CA 1
ATOM 734 C C . VAL A 1 99 ? -6.100 -14.172 4.256 1.00 98.50 99 VAL A C 1
ATOM 736 O O . VAL A 1 99 ? -7.312 -14.032 4.424 1.00 98.50 99 VAL A O 1
ATOM 739 N N . GLU A 1 100 ? -5.299 -14.605 5.231 1.00 98.62 100 GLU A N 1
ATOM 740 C CA . GLU A 1 100 ? -5.757 -14.940 6.579 1.00 98.62 100 GLU A CA 1
ATOM 741 C C . GLU A 1 100 ? -6.268 -13.732 7.375 1.00 98.62 100 GLU A C 1
ATOM 743 O O . GLU A 1 100 ? -7.165 -13.895 8.200 1.00 98.62 100 GLU A O 1
ATOM 748 N N . ASP A 1 101 ? -5.763 -12.522 7.110 1.00 98.81 101 ASP A N 1
ATOM 749 C CA . ASP A 1 101 ? -6.240 -11.307 7.774 1.00 98.81 101 ASP A CA 1
ATOM 750 C C . ASP A 1 101 ? -7.659 -10.965 7.280 1.00 98.81 101 ASP A C 1
ATOM 752 O O . ASP A 1 101 ? -8.563 -10.725 8.080 1.00 98.81 101 ASP A O 1
ATOM 756 N N . PHE A 1 102 ? -7.916 -11.063 5.972 1.00 98.81 102 PHE A N 1
ATOM 757 C CA . PHE A 1 102 ? -9.266 -10.884 5.422 1.00 98.81 102 PHE A CA 1
ATOM 758 C C . PHE A 1 102 ? -10.238 -11.994 5.850 1.00 98.81 102 PHE A C 1
ATOM 760 O O . PHE A 1 102 ? -11.406 -11.719 6.139 1.00 98.81 102 PHE A O 1
ATOM 767 N N . ALA A 1 103 ? -9.774 -13.243 5.957 1.00 98.50 103 ALA A N 1
ATOM 768 C CA . ALA A 1 103 ? -10.580 -14.329 6.516 1.00 98.50 103 ALA A CA 1
ATOM 769 C C . ALA A 1 103 ? -10.932 -14.074 7.995 1.00 98.50 103 ALA A C 1
ATOM 771 O O . ALA A 1 103 ? -12.072 -14.287 8.414 1.00 98.50 103 ALA A O 1
ATOM 772 N N . ALA A 1 104 ? -9.975 -13.560 8.774 1.00 98.56 104 ALA A N 1
ATOM 773 C CA . ALA A 1 104 ? -10.165 -13.187 10.169 1.00 98.56 104 ALA A CA 1
ATOM 774 C C . ALA A 1 104 ? -11.184 -12.045 10.335 1.00 98.56 104 ALA A C 1
ATOM 776 O O . ALA A 1 104 ? -12.034 -12.134 11.226 1.00 98.56 104 ALA A O 1
ATOM 777 N N . LEU A 1 105 ? -11.152 -11.025 9.472 1.00 98.69 105 LEU A N 1
ATOM 778 C CA . LEU A 1 105 ? -12.154 -9.952 9.436 1.00 98.69 105 LEU A CA 1
ATOM 779 C C . LEU A 1 105 ? -13.556 -10.500 9.150 1.00 98.69 105 LEU A C 1
ATOM 781 O O . LEU A 1 105 ? -14.483 -10.257 9.925 1.00 98.69 105 LEU A O 1
ATOM 785 N N . ARG A 1 106 ? -13.692 -11.334 8.111 1.00 98.19 106 ARG A N 1
ATOM 786 C CA . ARG A 1 106 ? -14.967 -11.972 7.751 1.00 98.19 106 ARG A CA 1
ATOM 787 C C . ARG A 1 106 ? -15.535 -12.808 8.897 1.00 98.19 106 ARG A C 1
ATOM 789 O O . ARG A 1 106 ? -16.714 -12.695 9.210 1.00 98.19 106 ARG A O 1
ATOM 796 N N . SER A 1 107 ? -14.698 -13.607 9.564 1.00 98.12 107 SER A N 1
ATOM 797 C CA . SER A 1 107 ? -15.126 -14.433 10.707 1.00 98.12 107 SER A CA 1
ATOM 798 C C . SER A 1 107 ? -15.632 -13.619 11.905 1.00 98.12 107 SER A C 1
ATOM 800 O O . SER A 1 107 ? -16.388 -14.136 12.722 1.00 98.12 107 SER A O 1
ATOM 802 N N . ARG A 1 108 ? -15.230 -12.345 12.002 1.00 97.94 108 ARG A N 1
ATOM 803 C CA . ARG A 1 108 ? -15.654 -11.397 13.042 1.00 97.94 108 ARG A CA 1
ATOM 804 C C . ARG A 1 108 ? -16.815 -10.506 12.594 1.00 97.94 108 ARG A C 1
ATOM 806 O O . ARG A 1 108 ? -17.202 -9.614 13.343 1.00 97.94 108 ARG A O 1
ATOM 813 N N . GLY A 1 109 ? -17.357 -10.722 11.392 1.00 97.75 109 GLY A N 1
ATOM 814 C CA . GLY A 1 109 ? -18.445 -9.916 10.837 1.00 97.75 109 GLY A CA 1
ATOM 815 C C . GLY A 1 109 ? -18.034 -8.489 10.459 1.00 97.75 109 GLY A C 1
ATOM 816 O O . GLY A 1 109 ? -18.875 -7.597 10.483 1.00 97.75 109 GLY A O 1
ATOM 817 N N . VAL A 1 110 ? -16.752 -8.253 10.156 1.00 98.38 110 VAL A N 1
ATOM 818 C CA . VAL A 1 110 ? -16.264 -6.948 9.684 1.00 98.38 110 VAL A CA 1
ATOM 819 C C . VAL A 1 110 ? -16.393 -6.889 8.161 1.00 98.38 110 VAL A C 1
ATOM 821 O O . VAL A 1 110 ? -15.752 -7.670 7.456 1.00 98.38 110 VAL A O 1
ATOM 824 N N . GLU A 1 111 ? -17.222 -5.970 7.663 1.00 97.62 111 GLU A N 1
ATOM 825 C CA . GLU A 1 111 ? -17.512 -5.820 6.233 1.00 97.62 111 GLU A CA 1
ATOM 826 C C . GLU A 1 111 ? -16.418 -5.018 5.517 1.00 97.62 111 GLU A C 1
ATOM 828 O O . GLU A 1 111 ? -16.196 -3.839 5.803 1.00 97.62 111 GLU A O 1
ATOM 833 N N . VAL A 1 112 ? -15.741 -5.661 4.565 1.00 98.50 112 VAL A N 1
ATOM 834 C CA . VAL A 1 112 ? -14.684 -5.041 3.748 1.00 98.50 112 VAL A CA 1
ATOM 835 C C . VAL A 1 112 ? -15.252 -4.495 2.439 1.00 98.50 112 VAL A C 1
ATOM 837 O O . VAL A 1 112 ? -14.722 -3.515 1.910 1.00 98.50 112 VAL A O 1
ATOM 840 N N . ALA A 1 113 ? -16.328 -5.093 1.918 1.00 98.44 113 ALA A N 1
ATOM 841 C CA . ALA A 1 113 ? -16.872 -4.702 0.630 1.00 98.44 113 ALA A CA 1
ATOM 842 C C . ALA A 1 113 ? -17.377 -3.252 0.658 1.00 98.44 113 ALA A C 1
ATOM 844 O O . ALA A 1 113 ? -18.089 -2.844 1.574 1.00 98.44 113 ALA A O 1
ATOM 845 N N . GLY A 1 114 ? -16.994 -2.459 -0.346 1.00 98.06 114 GLY A N 1
ATOM 846 C CA . GLY A 1 114 ? -17.370 -1.043 -0.435 1.00 98.06 114 GLY A CA 1
ATOM 847 C C . GLY A 1 114 ? -16.553 -0.095 0.453 1.00 98.06 114 GLY A C 1
ATOM 848 O O . GLY A 1 114 ? -16.782 1.111 0.408 1.00 98.06 114 GLY A O 1
ATOM 849 N N . ASN A 1 115 ? -15.593 -0.605 1.232 1.00 98.50 115 ASN A N 1
ATOM 850 C CA . ASN A 1 115 ? -14.796 0.182 2.176 1.00 98.50 115 ASN A CA 1
ATOM 851 C C . ASN A 1 115 ? -13.335 0.347 1.730 1.00 98.50 115 ASN A C 1
ATOM 853 O O . ASN A 1 115 ? -12.836 -0.357 0.847 1.00 98.50 115 ASN A O 1
ATOM 857 N N . VAL A 1 116 ? -12.641 1.306 2.344 1.00 98.62 116 VAL A N 1
ATOM 858 C CA . VAL A 1 116 ? -11.205 1.539 2.162 1.00 98.62 116 VAL A CA 1
ATOM 859 C C . VAL A 1 116 ? -10.442 0.678 3.161 1.00 98.62 116 VAL A C 1
ATOM 861 O O . VAL A 1 116 ? -10.667 0.749 4.368 1.00 98.62 116 VAL A O 1
ATOM 864 N N . VAL A 1 117 ? -9.506 -0.129 2.673 1.00 98.75 117 VAL A N 1
ATOM 865 C CA . VAL A 1 117 ? -8.643 -0.938 3.537 1.00 98.75 117 VAL A CA 1
ATOM 866 C C . VAL A 1 117 ? -7.422 -0.127 3.952 1.00 98.75 117 VAL A C 1
ATOM 868 O O . VAL A 1 117 ? -6.730 0.427 3.103 1.00 98.75 117 VAL A O 1
ATOM 871 N N . LEU A 1 118 ? -7.116 -0.115 5.248 1.00 98.75 118 LEU A N 1
ATOM 872 C CA . LEU A 1 118 ? -5.820 0.281 5.789 1.00 98.75 118 LEU A CA 1
ATOM 873 C C . LEU A 1 118 ? -5.047 -0.977 6.199 1.00 98.75 118 LEU A C 1
ATOM 875 O O . LEU A 1 118 ? -5.518 -1.761 7.026 1.00 98.75 118 LEU A O 1
ATOM 879 N N . ALA A 1 119 ? -3.848 -1.161 5.655 1.00 98.75 119 ALA A N 1
ATOM 880 C CA . ALA A 1 119 ? -2.966 -2.275 5.992 1.00 98.75 119 ALA A CA 1
ATOM 881 C C . ALA A 1 119 ? -1.532 -1.788 6.225 1.00 98.75 119 ALA A C 1
ATOM 883 O O . ALA A 1 119 ? -1.087 -0.808 5.633 1.00 98.75 119 ALA A O 1
ATOM 884 N N . ARG A 1 120 ? -0.780 -2.476 7.079 1.00 98.38 120 ARG A N 1
ATOM 885 C CA . ARG A 1 120 ? 0.645 -2.206 7.280 1.00 98.38 120 ARG A CA 1
ATOM 886 C C . ARG A 1 120 ? 1.512 -3.033 6.345 1.00 98.38 120 ARG A C 1
ATOM 888 O O . ARG A 1 120 ? 1.212 -4.185 6.044 1.00 98.38 120 ARG A O 1
ATOM 895 N N . TYR A 1 121 ? 2.629 -2.449 5.933 1.00 98.19 121 TYR A N 1
ATOM 896 C CA . TYR A 1 121 ? 3.690 -3.147 5.225 1.00 98.19 121 TYR A CA 1
ATOM 897 C C . TYR A 1 121 ? 4.300 -4.268 6.064 1.00 98.19 121 TYR A C 1
ATOM 899 O O . TYR A 1 121 ? 4.451 -4.155 7.277 1.00 98.19 121 TYR A O 1
ATOM 907 N N . GLY A 1 122 ? 4.768 -5.305 5.372 1.00 95.94 122 GLY A N 1
ATOM 908 C CA . GLY A 1 122 ? 5.453 -6.453 5.957 1.00 95.94 122 GLY A CA 1
ATOM 909 C C . GLY A 1 122 ? 4.759 -7.762 5.600 1.00 95.94 122 GLY A C 1
ATOM 910 O O . GLY A 1 122 ? 3.662 -7.763 5.053 1.00 95.94 122 GLY A O 1
ATOM 911 N N . LYS A 1 123 ? 5.417 -8.879 5.933 1.00 97.62 123 LYS A N 1
ATOM 912 C CA . LYS A 1 123 ? 4.977 -10.280 5.743 1.00 97.62 123 LYS A CA 1
ATOM 913 C C . LYS A 1 123 ? 4.766 -10.734 4.292 1.00 97.62 123 LYS A C 1
ATOM 915 O O . LYS A 1 123 ? 5.226 -11.817 3.953 1.00 97.62 123 LYS A O 1
ATOM 920 N N . ILE A 1 124 ? 4.112 -9.936 3.455 1.00 98.25 124 ILE A N 1
ATOM 921 C CA . ILE A 1 124 ? 3.829 -10.221 2.047 1.00 98.25 124 ILE A CA 1
ATOM 922 C C . ILE A 1 124 ? 4.214 -9.040 1.154 1.00 98.25 124 ILE A C 1
ATOM 924 O O . ILE A 1 124 ? 4.510 -7.936 1.621 1.00 98.25 124 ILE A O 1
ATOM 928 N N . TYR A 1 125 ? 4.232 -9.282 -0.154 1.00 97.81 125 TYR A N 1
ATOM 929 C CA . TYR A 1 125 ? 4.482 -8.247 -1.144 1.00 97.81 125 TYR A CA 1
ATOM 930 C C . TYR A 1 125 ? 3.314 -7.248 -1.209 1.00 97.81 125 TYR A C 1
ATOM 932 O O . TYR A 1 125 ? 2.144 -7.617 -1.152 1.00 97.81 125 TYR A O 1
ATOM 940 N N . ARG A 1 126 ? 3.623 -5.956 -1.363 1.00 97.50 126 ARG A N 1
ATOM 941 C CA . ARG A 1 126 ? 2.621 -4.877 -1.326 1.00 97.50 126 ARG A CA 1
ATOM 942 C C . ARG A 1 126 ? 1.563 -4.958 -2.424 1.00 97.50 126 ARG A C 1
ATOM 944 O O . ARG A 1 126 ? 0.417 -4.603 -2.180 1.00 97.50 126 ARG A O 1
ATOM 951 N N . GLY A 1 127 ? 1.926 -5.451 -3.610 1.00 97.12 127 GLY A N 1
ATOM 952 C CA . GLY A 1 127 ? 0.949 -5.693 -4.673 1.00 97.12 127 GLY A CA 1
ATOM 953 C C . GLY A 1 127 ? -0.075 -6.755 -4.269 1.00 97.12 127 GLY A C 1
ATOM 954 O O . GLY A 1 127 ? -1.251 -6.622 -4.595 1.00 97.12 127 GLY A O 1
ATOM 955 N N . ASP A 1 128 ? 0.331 -7.753 -3.475 1.00 98.06 128 ASP A N 1
ATOM 956 C CA . ASP A 1 128 ? -0.592 -8.760 -2.944 1.00 98.06 128 ASP A CA 1
ATOM 957 C C . ASP A 1 128 ? -1.505 -8.185 -1.853 1.00 98.06 128 ASP A C 1
ATOM 959 O O . ASP A 1 128 ? -2.668 -8.567 -1.803 1.00 98.06 128 ASP A O 1
ATOM 963 N N . ILE A 1 129 ? -1.042 -7.224 -1.039 1.00 98.62 129 ILE A N 1
ATOM 964 C CA . ILE A 1 129 ? -1.902 -6.495 -0.082 1.00 98.62 129 ILE A CA 1
ATOM 965 C C . ILE A 1 129 ? -3.074 -5.837 -0.822 1.00 98.62 129 ILE A C 1
ATOM 967 O O . ILE A 1 129 ? -4.236 -6.054 -0.474 1.00 98.62 129 ILE A O 1
ATOM 971 N N . VAL A 1 130 ? -2.773 -5.061 -1.870 1.00 98.31 130 VAL A N 1
ATOM 972 C CA . VAL A 1 130 ? -3.793 -4.342 -2.651 1.00 98.31 130 VAL A CA 1
ATOM 973 C C . VAL A 1 130 ? -4.701 -5.322 -3.398 1.00 98.31 130 VAL A C 1
ATOM 975 O O . VAL A 1 130 ? -5.920 -5.153 -3.404 1.00 98.31 130 VAL A O 1
ATOM 978 N N . ARG A 1 131 ? -4.133 -6.388 -3.977 1.00 97.75 131 ARG A N 1
ATOM 979 C CA . ARG A 1 131 ? -4.906 -7.447 -4.640 1.00 97.75 131 ARG A CA 1
ATOM 980 C C . ARG A 1 131 ? -5.858 -8.146 -3.672 1.00 97.75 131 ARG A C 1
ATOM 982 O O . ARG A 1 131 ? -7.023 -8.331 -4.001 1.00 97.75 131 ARG A O 1
ATOM 989 N N . ASN A 1 132 ? -5.394 -8.528 -2.487 1.00 98.56 132 ASN A N 1
ATOM 990 C CA . ASN A 1 132 ? -6.227 -9.203 -1.495 1.00 98.56 132 ASN A CA 1
ATOM 991 C C . ASN A 1 132 ? -7.355 -8.288 -0.998 1.00 98.56 132 ASN A C 1
ATOM 993 O O . ASN A 1 132 ? -8.484 -8.751 -0.858 1.00 98.56 132 ASN A O 1
ATOM 997 N N . ALA A 1 133 ? -7.076 -6.993 -0.808 1.00 98.69 133 ALA A N 1
ATOM 998 C CA . ALA A 1 133 ? -8.097 -5.996 -0.490 1.00 98.69 133 ALA A CA 1
ATOM 999 C C . ALA A 1 133 ? -9.168 -5.917 -1.588 1.00 98.69 133 ALA A C 1
ATOM 1001 O O . ALA A 1 133 ? -10.359 -5.994 -1.291 1.00 98.69 133 ALA A O 1
ATOM 1002 N N . HIS A 1 134 ? -8.751 -5.847 -2.856 1.00 98.31 134 HIS A N 1
ATOM 1003 C CA . HIS A 1 134 ? -9.672 -5.862 -3.991 1.00 98.31 134 HIS A CA 1
ATOM 1004 C C . HIS A 1 134 ? -10.533 -7.132 -4.028 1.00 98.31 134 HIS A C 1
ATOM 1006 O O . HIS A 1 134 ? -11.752 -7.044 -4.141 1.00 98.31 134 HIS A O 1
ATOM 1012 N N . LEU A 1 135 ? -9.923 -8.311 -3.861 1.00 97.94 135 LEU A N 1
ATOM 1013 C CA . LEU A 1 135 ? -10.640 -9.592 -3.824 1.00 97.94 135 LEU A CA 1
ATOM 1014 C C . LEU A 1 135 ? -11.602 -9.707 -2.632 1.00 97.94 135 LEU A C 1
ATOM 1016 O O . LEU A 1 135 ? -12.569 -10.464 -2.690 1.00 97.94 135 LEU A O 1
ATOM 1020 N N . ALA A 1 136 ? -11.355 -8.961 -1.554 1.00 98.44 136 ALA A N 1
ATOM 1021 C CA . ALA A 1 136 ? -12.265 -8.830 -0.421 1.00 98.44 136 ALA A CA 1
ATOM 1022 C C . ALA A 1 136 ? -13.378 -7.782 -0.644 1.00 98.44 136 ALA A C 1
ATOM 1024 O O . ALA A 1 136 ? -14.204 -7.589 0.243 1.00 98.44 136 ALA A O 1
ATOM 1025 N N . GLY A 1 137 ? -13.420 -7.129 -1.811 1.00 98.31 137 GLY A N 1
ATOM 1026 C CA . GLY A 1 137 ? -14.435 -6.144 -2.194 1.00 98.31 137 GLY A CA 1
ATOM 1027 C C . GLY A 1 137 ? -14.101 -4.697 -1.821 1.00 98.31 137 GLY A C 1
ATOM 1028 O O . GLY A 1 137 ? -14.966 -3.828 -1.953 1.00 98.31 137 GLY A O 1
ATOM 1029 N N . ALA A 1 138 ? -12.885 -4.417 -1.344 1.00 98.62 138 ALA A N 1
ATOM 1030 C CA . ALA A 1 138 ? -12.478 -3.058 -1.003 1.00 98.62 138 ALA A CA 1
ATOM 1031 C C . ALA A 1 138 ? -12.438 -2.160 -2.248 1.00 98.62 138 ALA A C 1
ATOM 1033 O O . ALA A 1 138 ? -12.102 -2.613 -3.344 1.00 98.62 138 ALA A O 1
ATOM 1034 N N . VAL A 1 139 ? -12.727 -0.872 -2.064 1.00 98.38 139 VAL A N 1
ATOM 1035 C CA . VAL A 1 139 ? -12.730 0.126 -3.153 1.00 98.38 139 VAL A CA 1
ATOM 1036 C C . VAL A 1 139 ? -11.392 0.850 -3.303 1.00 98.38 139 VAL A C 1
ATOM 1038 O O . VAL A 1 139 ? -11.101 1.391 -4.365 1.00 98.38 139 VAL A O 1
ATOM 1041 N N . ALA A 1 140 ? -10.564 0.836 -2.259 1.00 98.38 140 ALA A N 1
ATOM 1042 C CA . ALA A 1 140 ? -9.203 1.362 -2.255 1.00 98.38 140 ALA A CA 1
ATOM 1043 C C . ALA A 1 140 ? -8.365 0.715 -1.146 1.00 98.38 140 ALA A C 1
ATOM 1045 O O . ALA A 1 140 ? -8.907 0.175 -0.177 1.00 98.38 140 ALA A O 1
ATOM 1046 N N . ALA A 1 141 ? -7.040 0.812 -1.273 1.00 98.38 141 ALA A N 1
ATOM 1047 C CA . ALA A 1 141 ? -6.098 0.337 -0.264 1.00 98.38 141 ALA A CA 1
ATOM 1048 C C . ALA A 1 141 ? -5.056 1.402 0.109 1.00 98.38 141 ALA A C 1
ATOM 1050 O O . ALA A 1 141 ? -4.325 1.914 -0.736 1.00 98.38 141 ALA A O 1
ATOM 1051 N N . ILE A 1 142 ? -4.931 1.685 1.398 1.00 98.38 142 ILE A N 1
ATOM 1052 C CA . ILE A 1 142 ? -3.869 2.508 1.971 1.00 98.38 142 ILE A CA 1
ATOM 1053 C C . ILE A 1 142 ? -2.889 1.579 2.673 1.00 98.38 142 ILE A C 1
ATOM 1055 O O . ILE A 1 142 ? -3.290 0.743 3.485 1.00 98.38 142 ILE A O 1
ATOM 1059 N N . VAL A 1 143 ? -1.602 1.727 2.361 1.00 98.50 143 VAL A N 1
ATOM 1060 C CA . VAL A 1 143 ? -0.546 0.893 2.943 1.00 98.50 143 VAL A CA 1
ATOM 1061 C C . VAL A 1 143 ? 0.447 1.767 3.700 1.00 98.50 143 VAL A C 1
ATOM 1063 O O . VAL A 1 143 ? 0.920 2.764 3.165 1.00 98.50 143 VAL A O 1
ATOM 1066 N N . TYR A 1 144 ? 0.766 1.427 4.947 1.00 97.75 144 TYR A N 1
ATOM 1067 C CA . TYR A 1 144 ? 1.645 2.253 5.783 1.00 97.75 144 TYR A CA 1
ATOM 1068 C C . TYR A 1 144 ? 2.777 1.462 6.429 1.00 97.75 144 TYR A C 1
ATOM 1070 O O . TYR A 1 144 ? 2.688 0.255 6.642 1.00 97.75 144 TYR A O 1
ATOM 1078 N N . THR A 1 145 ? 3.880 2.134 6.745 1.00 94.75 145 THR A N 1
ATOM 1079 C CA . THR A 1 145 ? 5.001 1.537 7.484 1.00 94.75 145 THR A CA 1
ATOM 1080 C C . THR A 1 145 ? 4.741 1.644 8.981 1.00 94.75 145 THR A C 1
ATOM 1082 O O . THR A 1 145 ? 5.003 2.688 9.566 1.00 94.75 145 THR A O 1
ATOM 1085 N N . ASP A 1 146 ? 4.213 0.595 9.611 1.00 95.31 146 ASP A N 1
ATOM 1086 C CA . ASP A 1 146 ? 3.950 0.602 11.054 1.00 95.31 146 ASP A CA 1
ATOM 1087 C C . ASP A 1 146 ? 5.252 0.740 11.852 1.00 95.31 146 ASP A C 1
ATOM 1089 O O . ASP A 1 146 ? 6.246 0.055 11.587 1.00 95.31 146 ASP A O 1
ATOM 1093 N N . ALA A 1 147 ? 5.241 1.613 12.858 1.00 91.94 147 ALA A N 1
ATOM 1094 C CA . ALA A 1 147 ? 6.386 1.823 13.728 1.00 91.94 147 ALA A CA 1
ATOM 1095 C C . ALA A 1 147 ? 6.773 0.521 14.462 1.00 91.94 147 ALA A C 1
ATOM 1097 O O . ALA A 1 147 ? 7.947 0.311 14.749 1.00 91.94 147 ALA A O 1
ATOM 1098 N N . LYS A 1 148 ? 5.831 -0.407 14.678 1.00 92.75 148 LYS A N 1
ATOM 1099 C CA . LYS A 1 148 ? 6.092 -1.737 15.251 1.00 92.75 148 LYS A CA 1
ATOM 1100 C C . LYS A 1 148 ? 7.180 -2.503 14.502 1.00 92.75 148 LYS A C 1
ATOM 1102 O O . LYS A 1 148 ? 8.021 -3.137 15.131 1.00 92.75 148 LYS A O 1
ATOM 1107 N N . ASP A 1 149 ? 7.161 -2.425 13.175 1.00 93.50 149 ASP A N 1
ATOM 1108 C CA . ASP A 1 149 ? 8.058 -3.186 12.305 1.00 93.50 149 ASP A CA 1
ATOM 1109 C C . ASP A 1 149 ? 9.235 -2.346 11.792 1.00 93.50 149 ASP A C 1
ATOM 1111 O O . ASP A 1 149 ? 10.293 -2.889 11.478 1.00 93.50 149 ASP A O 1
ATOM 1115 N N . TYR A 1 150 ? 9.064 -1.022 11.722 1.00 92.06 150 TYR A N 1
ATOM 1116 C CA . TYR A 1 150 ? 10.030 -0.099 11.113 1.00 92.06 150 TYR A CA 1
ATOM 1117 C C . T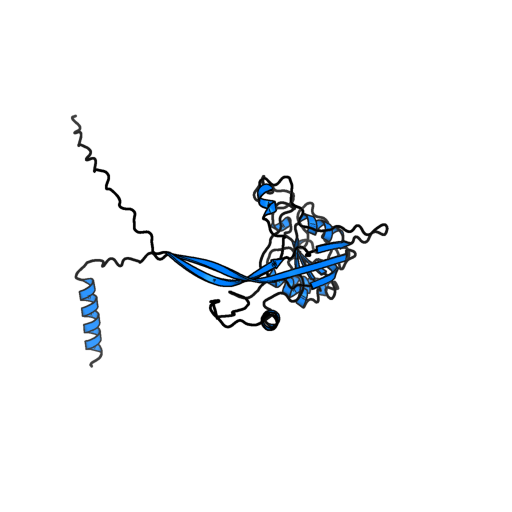YR A 1 150 ? 10.627 0.921 12.091 1.00 92.06 150 TYR A C 1
ATOM 1119 O O . TYR A 1 150 ? 11.257 1.890 11.664 1.00 92.06 150 TYR A O 1
ATOM 1127 N N . GLY A 1 151 ? 10.512 0.661 13.397 1.00 78.12 151 GLY A N 1
ATOM 1128 C CA . GLY A 1 151 ? 11.466 1.153 14.389 1.00 78.12 151 GLY A CA 1
ATOM 1129 C C . GLY A 1 151 ? 10.926 1.803 15.643 1.00 78.12 151 GLY A C 1
ATOM 1130 O O . GLY A 1 151 ? 11.654 1.805 16.629 1.00 78.12 151 GLY A O 1
ATOM 1131 N N . GLY A 1 152 ? 9.661 2.221 15.653 1.00 67.31 152 GLY A N 1
ATOM 1132 C CA . GLY A 1 152 ? 8.902 2.481 16.878 1.00 67.31 152 GLY A CA 1
ATOM 1133 C C . G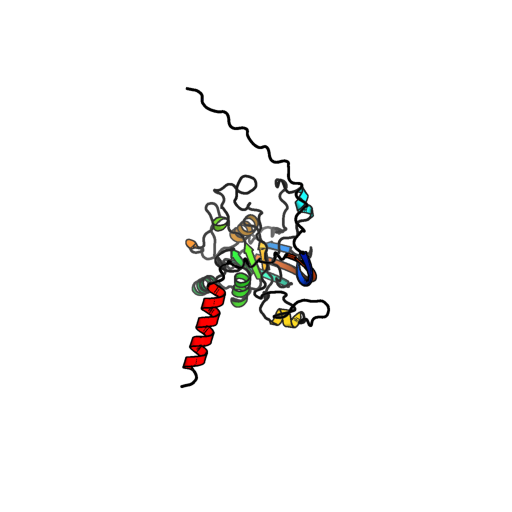LY A 1 152 ? 9.356 3.706 17.672 1.00 67.31 152 GLY A C 1
ATOM 1134 O O . GLY A 1 152 ? 10.533 4.040 17.704 1.00 67.31 152 GLY A O 1
ATOM 1135 N N . HIS A 1 153 ? 8.431 4.325 18.413 1.00 64.12 153 HIS A N 1
ATOM 1136 C CA . HIS A 1 153 ? 8.655 5.496 19.289 1.00 64.12 153 HIS A CA 1
ATOM 1137 C C . HIS A 1 153 ? 9.830 5.370 20.283 1.00 64.12 153 HIS A C 1
ATOM 1139 O O . HIS A 1 153 ? 10.282 6.361 20.848 1.00 64.12 153 HIS A O 1
ATOM 1145 N N . VAL A 1 154 ? 10.319 4.150 20.517 1.00 69.81 154 VAL A N 1
ATOM 1146 C CA . VAL A 1 154 ? 11.327 3.811 21.530 1.00 69.81 154 VAL A CA 1
ATOM 1147 C C . VAL A 1 154 ? 12.762 3.915 20.995 1.00 69.81 154 VAL A C 1
ATOM 1149 O O . VAL A 1 154 ? 13.701 3.994 21.787 1.00 69.81 154 VAL A O 1
ATOM 1152 N N . ARG A 1 155 ? 12.972 3.893 19.670 1.00 81.44 155 ARG A N 1
ATOM 1153 C CA . ARG A 1 155 ? 14.321 3.886 19.079 1.00 81.44 155 ARG A CA 1
ATOM 1154 C C . ARG A 1 155 ? 14.609 5.176 18.304 1.00 81.44 155 ARG A C 1
ATOM 1156 O O . ARG A 1 155 ? 13.695 5.742 17.712 1.00 81.44 155 ARG A O 1
ATOM 1163 N N . PRO A 1 156 ? 15.877 5.629 18.247 1.00 86.81 156 PRO A N 1
ATOM 1164 C CA . PRO A 1 156 ? 16.238 6.792 17.447 1.00 86.81 156 PRO A CA 1
ATOM 1165 C C . PRO A 1 156 ? 16.000 6.544 15.952 1.00 86.81 156 PRO A C 1
ATOM 1167 O O . PRO A 1 156 ? 16.540 5.611 15.349 1.00 86.81 156 PRO A O 1
ATOM 1170 N N . TRP A 1 157 ? 15.172 7.396 15.374 1.00 90.25 157 TRP A N 1
ATOM 1171 C CA . TRP A 1 157 ? 14.889 7.548 13.951 1.00 90.25 157 TRP A CA 1
ATOM 1172 C C . TRP A 1 157 ? 15.944 8.419 13.264 1.00 90.25 157 TRP A C 1
ATOM 1174 O O . TRP A 1 157 ? 16.594 9.239 13.910 1.00 90.25 157 TRP A O 1
ATOM 1184 N N . PHE A 1 158 ? 16.085 8.273 11.947 1.00 89.50 158 PHE A N 1
ATOM 1185 C CA . PHE A 1 158 ? 16.912 9.167 11.135 1.00 89.50 158 PHE A CA 1
ATOM 1186 C C . PHE A 1 158 ? 16.510 10.643 11.361 1.00 89.50 158 PHE A C 1
ATOM 1188 O O . PHE A 1 158 ? 15.309 10.937 11.382 1.00 89.50 158 PHE A O 1
ATOM 1195 N N . PRO A 1 159 ? 17.470 11.579 11.498 1.00 89.50 159 PRO A N 1
ATOM 1196 C CA . PRO A 1 159 ? 18.914 11.418 11.268 1.00 89.50 159 PRO A CA 1
ATOM 1197 C C . PRO A 1 159 ? 19.715 10.839 12.443 1.00 89.50 159 PRO A C 1
ATOM 1199 O O . PRO A 1 159 ? 20.855 10.427 12.248 1.00 89.50 159 PRO A O 1
ATOM 1202 N N . ASP A 1 160 ? 19.125 10.754 13.633 1.00 88.44 160 ASP A N 1
ATOM 1203 C CA . ASP A 1 160 ? 19.832 10.389 14.868 1.00 88.44 160 ASP A CA 1
ATOM 1204 C C . ASP A 1 160 ? 19.931 8.868 15.096 1.00 88.44 160 ASP A C 1
ATOM 1206 O O . ASP A 1 160 ? 20.561 8.401 16.048 1.00 88.44 160 ASP A O 1
ATOM 1210 N N . GLY A 1 161 ? 19.329 8.069 14.214 1.00 88.69 161 GLY A N 1
ATOM 1211 C CA . GLY A 1 161 ? 19.460 6.618 14.207 1.00 88.69 161 GLY A CA 1
ATOM 1212 C C . GLY A 1 161 ? 19.036 5.962 12.897 1.00 88.69 161 GLY A C 1
ATOM 1213 O O . GLY A 1 161 ? 18.778 6.616 11.891 1.00 88.69 161 GLY A O 1
ATOM 1214 N N . LEU A 1 162 ? 19.002 4.628 12.910 1.00 89.19 162 LEU A N 1
ATOM 1215 C CA . LEU A 1 162 ? 18.799 3.799 11.713 1.00 89.19 162 LEU A CA 1
ATOM 1216 C C . LEU A 1 162 ? 17.324 3.588 11.351 1.00 89.19 162 LEU A C 1
ATOM 1218 O O . LEU A 1 162 ? 17.022 3.029 10.298 1.00 89.19 162 LEU A O 1
ATOM 1222 N N . TRP A 1 163 ? 16.410 3.964 12.244 1.00 91.12 163 TRP A N 1
ATOM 1223 C CA . TRP A 1 163 ? 14.992 3.665 12.097 1.00 91.12 163 TRP A CA 1
ATOM 1224 C C . TRP A 1 163 ? 14.263 4.696 11.244 1.00 91.12 163 TRP A C 1
ATOM 1226 O O . TRP A 1 163 ? 14.686 5.849 11.128 1.00 91.12 163 TRP A O 1
ATOM 1236 N N . LEU A 1 164 ? 13.158 4.269 10.632 1.00 91.06 164 LEU A N 1
ATOM 1237 C CA . LEU A 1 164 ? 12.400 5.114 9.721 1.00 91.06 164 LEU A CA 1
ATOM 1238 C C . LEU A 1 164 ? 11.728 6.250 10.515 1.00 91.06 164 LEU A C 1
ATOM 1240 O O . LEU A 1 164 ? 11.039 5.961 11.495 1.00 91.06 164 LEU A O 1
ATOM 1244 N N . PRO A 1 165 ? 11.890 7.529 10.121 1.00 90.88 165 PRO A N 1
ATOM 1245 C CA . PRO A 1 165 ? 11.213 8.636 10.788 1.00 90.88 165 PRO A CA 1
ATOM 1246 C C . PRO A 1 165 ? 9.691 8.524 10.613 1.00 90.88 165 PRO A C 1
ATOM 1248 O O . PRO A 1 165 ? 9.229 7.905 9.652 1.00 90.88 165 PRO A O 1
ATOM 1251 N N . PRO A 1 166 ? 8.880 9.178 11.465 1.00 89.75 166 PRO A N 1
ATOM 1252 C CA . PRO A 1 166 ? 7.429 9.026 11.415 1.00 89.75 166 PRO A CA 1
ATOM 1253 C C . PRO A 1 166 ? 6.803 9.603 10.137 1.00 89.75 166 PRO A C 1
ATOM 1255 O O . PRO A 1 166 ? 5.680 9.263 9.784 1.00 89.75 166 PRO A O 1
ATOM 1258 N N . SER A 1 167 ? 7.528 10.481 9.436 1.00 88.88 167 SER A N 1
ATOM 1259 C CA . SER A 1 167 ? 7.173 11.006 8.114 1.00 88.88 167 SER A CA 1
ATOM 1260 C C . SER A 1 167 ? 7.700 10.165 6.948 1.00 88.88 167 SER A C 1
ATOM 1262 O O . SER A 1 167 ? 7.413 10.492 5.799 1.00 88.88 167 SER A O 1
ATOM 1264 N N . GLY A 1 168 ? 8.511 9.139 7.213 1.00 90.06 168 GLY A N 1
ATOM 1265 C CA . GLY A 1 168 ? 9.077 8.271 6.189 1.00 90.06 168 GLY A CA 1
ATOM 1266 C C . GLY A 1 168 ? 7.999 7.404 5.548 1.00 90.06 168 GLY A C 1
ATOM 1267 O O . GLY A 1 168 ? 7.102 6.908 6.227 1.00 90.06 168 GLY A O 1
ATOM 1268 N N . VAL A 1 169 ? 8.091 7.226 4.232 1.00 92.56 169 VAL A N 1
ATOM 1269 C CA . VAL A 1 169 ? 7.139 6.430 3.453 1.00 92.56 169 VAL A CA 1
ATOM 1270 C C . VAL A 1 169 ? 7.906 5.430 2.606 1.00 92.56 169 VAL A C 1
ATOM 1272 O O . VAL A 1 169 ? 8.794 5.807 1.842 1.00 92.56 169 VAL A O 1
ATOM 1275 N N . GLN A 1 170 ? 7.545 4.152 2.709 1.00 93.69 170 GLN A N 1
ATOM 1276 C CA . GLN A 1 170 ? 8.016 3.157 1.754 1.00 93.69 170 GLN A CA 1
ATOM 1277 C C . GLN A 1 170 ? 7.230 3.305 0.445 1.00 93.69 170 GLN A C 1
ATOM 1279 O O . GLN A 1 170 ? 6.023 3.063 0.406 1.00 93.69 170 GLN A O 1
ATOM 1284 N N . VAL A 1 171 ? 7.931 3.667 -0.629 1.00 91.94 171 VAL A N 1
ATOM 1285 C CA . VAL A 1 171 ? 7.423 3.615 -2.008 1.00 91.94 171 VAL A CA 1
ATOM 1286 C C . VAL A 1 171 ? 7.795 2.285 -2.663 1.00 91.94 171 VAL A C 1
ATOM 1288 O O . VAL A 1 171 ? 8.694 1.575 -2.204 1.00 91.94 171 VAL A O 1
ATOM 1291 N N . GLY A 1 172 ? 7.117 1.928 -3.751 1.00 92.50 172 GLY A N 1
ATOM 1292 C CA . GLY A 1 172 ? 7.476 0.740 -4.518 1.00 92.50 172 GLY A CA 1
ATOM 1293 C C . GLY A 1 172 ? 6.444 0.352 -5.563 1.00 92.50 172 GLY A C 1
ATOM 1294 O O . GLY A 1 172 ? 5.323 0.855 -5.577 1.00 92.50 172 GLY A O 1
ATOM 1295 N N . SER A 1 173 ? 6.835 -0.579 -6.428 1.00 94.81 173 SER A N 1
ATOM 1296 C CA . SER A 1 173 ? 5.930 -1.175 -7.408 1.00 94.81 173 SER A CA 1
ATOM 1297 C C . SER A 1 173 ? 4.884 -2.062 -6.738 1.00 94.81 173 SER A C 1
ATOM 1299 O O . SER A 1 173 ? 5.198 -2.759 -5.762 1.00 94.81 173 SER A O 1
ATOM 1301 N N . THR A 1 174 ? 3.675 -2.038 -7.301 1.00 96.06 174 THR A N 1
ATOM 1302 C CA . THR A 1 174 ? 2.573 -2.980 -7.049 1.00 96.06 174 THR A CA 1
ATOM 1303 C C . THR A 1 174 ? 2.331 -3.947 -8.218 1.00 96.06 174 THR A C 1
ATOM 1305 O O . THR A 1 174 ? 1.464 -4.813 -8.112 1.00 96.06 174 THR A O 1
ATOM 1308 N N . TYR A 1 175 ? 3.115 -3.837 -9.297 1.00 94.81 175 TYR A N 1
ATOM 1309 C CA . TYR A 1 175 ? 3.100 -4.753 -10.437 1.00 94.81 175 TYR A CA 1
ATOM 1310 C C . TYR A 1 175 ? 3.675 -6.124 -10.058 1.00 94.81 175 TYR A C 1
ATOM 1312 O O . TYR A 1 175 ? 4.801 -6.228 -9.575 1.00 94.81 175 TYR A O 1
ATOM 1320 N N . ARG A 1 176 ? 2.891 -7.177 -10.296 1.00 94.25 176 ARG A N 1
ATOM 1321 C CA . ARG A 1 176 ? 3.194 -8.572 -9.935 1.00 94.25 176 ARG A CA 1
ATOM 1322 C C . ARG A 1 176 ? 3.923 -9.348 -11.034 1.00 94.25 176 ARG A C 1
ATOM 1324 O O . ARG A 1 176 ? 4.305 -10.492 -10.802 1.00 94.25 176 ARG A O 1
ATOM 1331 N N . GLY A 1 177 ? 4.077 -8.768 -12.222 1.00 91.62 177 GLY A N 1
ATOM 1332 C CA . GLY A 1 177 ? 4.797 -9.401 -13.321 1.00 91.62 177 GLY A CA 1
ATOM 1333 C C . GLY A 1 177 ? 6.308 -9.173 -13.262 1.00 91.62 177 GLY A C 1
ATOM 1334 O O . GLY A 1 177 ? 6.849 -8.570 -12.334 1.00 91.62 177 GLY A O 1
ATOM 1335 N N . LEU A 1 178 ? 6.995 -9.676 -14.285 1.00 90.12 178 LEU A N 1
ATOM 1336 C CA . LEU A 1 178 ? 8.435 -9.522 -14.473 1.00 90.12 178 LEU A CA 1
ATOM 1337 C C . LEU A 1 178 ? 8.697 -8.709 -15.742 1.00 90.12 178 LEU A C 1
ATOM 1339 O O . LEU A 1 178 ? 7.973 -8.845 -16.725 1.00 90.12 178 LEU A O 1
ATOM 1343 N N . GLY A 1 179 ? 9.757 -7.902 -15.730 1.00 91.31 179 GLY A N 1
ATOM 1344 C CA . GLY A 1 179 ? 10.134 -7.079 -16.881 1.00 91.31 179 GLY A CA 1
ATOM 1345 C C . GLY A 1 179 ? 9.200 -5.889 -17.114 1.00 91.31 179 GLY A C 1
ATOM 1346 O O . GLY A 1 179 ? 8.586 -5.377 -16.180 1.00 91.31 179 GLY A O 1
ATOM 1347 N N . ASP A 1 180 ? 9.143 -5.430 -18.363 1.00 92.44 180 ASP A N 1
ATOM 1348 C CA . ASP A 1 180 ? 8.254 -4.352 -18.799 1.00 92.44 180 ASP A CA 1
ATOM 1349 C C . ASP A 1 180 ? 6.820 -4.886 -18.931 1.00 92.44 180 ASP A C 1
ATOM 1351 O O . ASP A 1 180 ? 6.587 -5.891 -19.604 1.00 92.44 180 ASP A O 1
ATOM 1355 N N . LEU A 1 181 ? 5.874 -4.195 -18.287 1.00 91.12 181 LEU A N 1
ATOM 1356 C CA . LEU A 1 181 ? 4.439 -4.489 -18.324 1.00 91.12 181 LEU A CA 1
ATOM 1357 C C . LEU A 1 181 ? 3.915 -4.659 -19.757 1.00 91.12 181 LEU A C 1
ATOM 1359 O O . LEU A 1 181 ? 3.067 -5.509 -20.002 1.00 91.12 181 LEU A O 1
ATOM 1363 N N . THR A 1 182 ? 4.439 -3.867 -20.695 1.00 92.69 182 THR A N 1
ATOM 1364 C CA . THR A 1 182 ? 3.947 -3.831 -22.079 1.00 92.69 182 THR A CA 1
ATOM 1365 C C . THR A 1 182 ? 4.639 -4.820 -23.019 1.00 92.69 182 THR A C 1
ATOM 1367 O O . THR A 1 182 ? 4.238 -4.940 -24.172 1.00 92.69 182 THR A O 1
ATOM 1370 N N . THR A 1 183 ? 5.655 -5.553 -22.554 1.00 93.12 183 THR A N 1
ATOM 1371 C CA . THR A 1 183 ? 6.359 -6.570 -23.356 1.00 93.12 183 THR A CA 1
ATOM 1372 C C . THR A 1 183 ? 6.534 -7.873 -22.567 1.00 93.12 183 THR A C 1
ATOM 1374 O O . THR A 1 183 ? 7.664 -8.268 -22.246 1.00 93.12 183 THR A O 1
ATOM 1377 N N . PRO A 1 184 ? 5.432 -8.542 -22.182 1.00 92.44 184 PRO A N 1
ATOM 1378 C CA . PRO A 1 184 ? 5.485 -9.703 -21.303 1.00 92.44 184 PRO A CA 1
ATOM 1379 C C . PRO A 1 184 ? 6.166 -10.900 -21.983 1.00 92.44 184 PRO A C 1
ATOM 1381 O O . PRO A 1 184 ? 5.574 -11.622 -22.777 1.00 92.44 184 PRO A O 1
ATOM 1384 N N . GLY A 1 185 ? 7.423 -11.155 -21.615 1.00 90.75 185 GLY A N 1
ATOM 1385 C CA . GLY A 1 185 ? 8.181 -12.324 -22.076 1.00 90.75 185 GLY A CA 1
ATOM 1386 C C . GLY A 1 185 ? 9.114 -12.078 -23.265 1.00 90.75 185 GLY A C 1
ATOM 1387 O O . GLY A 1 185 ? 9.823 -13.002 -23.662 1.00 90.75 185 GLY A O 1
ATOM 1388 N N . TRP A 1 186 ? 9.193 -10.853 -23.792 1.00 94.69 186 TRP A N 1
ATOM 1389 C CA . TRP A 1 186 ? 10.176 -10.473 -24.812 1.00 94.69 186 TRP A CA 1
ATOM 1390 C C . TRP A 1 186 ? 10.902 -9.171 -24.465 1.00 94.69 186 TRP A C 1
ATOM 1392 O O . TRP A 1 186 ? 10.577 -8.470 -23.508 1.00 94.69 186 TRP A O 1
ATOM 1402 N N . ALA A 1 187 ? 11.962 -8.878 -25.218 1.00 93.75 187 ALA A N 1
ATOM 1403 C CA . ALA A 1 187 ? 12.797 -7.714 -24.970 1.00 93.75 187 ALA A CA 1
ATOM 1404 C C . ALA A 1 187 ? 12.084 -6.421 -25.388 1.00 93.75 187 ALA A C 1
ATOM 1406 O O . ALA A 1 187 ? 11.664 -6.285 -26.538 1.00 93.75 187 ALA A O 1
ATOM 1407 N N . SER A 1 188 ? 12.037 -5.447 -24.478 1.00 94.25 188 SER A N 1
ATOM 1408 C CA . SER A 1 188 ? 11.540 -4.105 -24.781 1.00 94.25 188 SER A CA 1
ATOM 1409 C C . SER A 1 188 ? 12.612 -3.308 -25.532 1.00 94.25 188 SER A C 1
ATOM 1411 O O . SER A 1 188 ? 13.520 -2.713 -24.941 1.00 94.25 188 SER A O 1
ATOM 1413 N N . ILE A 1 189 ? 12.563 -3.390 -26.862 1.00 92.56 189 ILE A N 1
ATOM 1414 C CA . ILE A 1 189 ? 13.471 -2.722 -27.807 1.00 92.56 189 ILE A CA 1
ATOM 1415 C C . ILE A 1 189 ? 12.697 -1.752 -28.702 1.00 92.56 189 ILE A C 1
ATOM 1417 O O . ILE A 1 189 ? 11.468 -1.757 -28.750 1.00 92.56 189 ILE A O 1
ATOM 1421 N N . GLU A 1 190 ? 13.410 -0.880 -29.408 1.00 89.06 190 GLU A N 1
ATOM 1422 C CA . GLU A 1 190 ? 12.781 0.017 -30.376 1.00 89.06 190 GLU A CA 1
ATOM 1423 C C . GLU A 1 190 ? 12.061 -0.783 -31.475 1.00 89.06 190 GLU A C 1
ATOM 1425 O O . GLU A 1 190 ? 12.608 -1.745 -32.011 1.00 89.06 190 GLU A O 1
ATOM 1430 N N . GLY A 1 191 ? 10.813 -0.407 -31.773 1.00 89.25 191 GLY A N 1
ATOM 1431 C CA . GLY A 1 191 ? 9.980 -1.080 -32.774 1.00 89.25 191 GLY A CA 1
ATOM 1432 C C . GLY A 1 191 ? 9.419 -2.448 -32.366 1.00 89.25 191 GLY A C 1
ATOM 1433 O O . GLY A 1 191 ? 8.823 -3.108 -33.214 1.00 89.25 191 GLY A O 1
ATOM 1434 N N . CYS A 1 192 ? 9.594 -2.893 -31.113 1.00 91.62 192 CYS A N 1
ATOM 1435 C CA . CYS A 1 192 ? 8.955 -4.127 -30.646 1.00 91.62 192 CYS A CA 1
ATOM 1436 C C . CYS A 1 192 ? 7.427 -4.001 -30.582 1.00 91.62 192 CYS A C 1
ATOM 1438 O O . CYS A 1 192 ? 6.881 -2.912 -30.388 1.00 91.62 192 CYS A O 1
ATOM 1440 N N . GLU A 1 193 ? 6.754 -5.143 -30.704 1.00 94.12 193 GLU A N 1
ATOM 1441 C CA . GLU A 1 193 ? 5.341 -5.263 -30.361 1.00 94.12 193 GLU A CA 1
ATOM 1442 C C . GLU A 1 193 ? 5.145 -4.982 -28.869 1.00 94.12 193 GLU A C 1
ATOM 1444 O O . GLU A 1 193 ? 5.959 -5.392 -28.033 1.00 94.12 193 GLU A O 1
ATOM 1449 N N . ARG A 1 194 ? 4.068 -4.269 -28.548 1.00 94.00 194 ARG A N 1
ATOM 1450 C CA . ARG A 1 194 ? 3.654 -3.973 -27.182 1.00 94.00 194 ARG A CA 1
ATOM 1451 C C . ARG A 1 194 ? 2.187 -4.309 -27.031 1.00 94.00 194 ARG A C 1
ATOM 1453 O O . ARG A 1 194 ? 1.407 -3.981 -27.923 1.00 94.00 194 ARG A O 1
ATOM 1460 N N . VAL A 1 195 ? 1.838 -4.901 -25.895 1.00 93.19 195 VAL A N 1
ATOM 1461 C CA . VAL A 1 195 ? 0.432 -5.002 -25.502 1.00 93.19 195 VAL A CA 1
ATOM 1462 C C . VAL A 1 195 ? -0.116 -3.599 -25.248 1.00 93.19 195 VAL A C 1
ATOM 1464 O O . VAL A 1 195 ? 0.622 -2.705 -24.806 1.00 93.19 195 VAL A O 1
ATOM 1467 N N . ASP A 1 196 ? -1.389 -3.392 -25.565 1.00 89.31 196 ASP A N 1
ATOM 1468 C CA . ASP A 1 196 ? -2.056 -2.123 -25.293 1.00 89.31 196 ASP A CA 1
ATOM 1469 C C . ASP A 1 196 ? -2.370 -1.957 -23.794 1.00 89.31 196 ASP A C 1
ATOM 1471 O O . ASP A 1 196 ? -2.123 -2.840 -22.964 1.00 89.31 196 ASP A O 1
ATOM 1475 N N . ALA A 1 197 ? -2.842 -0.767 -23.418 1.00 80.31 197 ALA A N 1
ATOM 1476 C CA . ALA A 1 197 ? -3.112 -0.447 -22.020 1.00 80.31 197 ALA A CA 1
ATOM 1477 C C . ALA A 1 197 ? -4.261 -1.302 -21.460 1.00 80.31 197 ALA A C 1
ATOM 1479 O O . ALA A 1 197 ? -4.228 -1.711 -20.299 1.00 80.31 197 ALA A O 1
ATOM 1480 N N . GLU A 1 198 ? -5.268 -1.590 -22.281 1.00 84.12 198 GLU A N 1
ATOM 1481 C CA . GLU A 1 198 ? -6.416 -2.412 -21.929 1.00 84.12 198 GLU A CA 1
ATOM 1482 C C . GLU A 1 198 ? -6.005 -3.857 -21.618 1.00 84.12 198 GLU A C 1
ATOM 1484 O O . GLU A 1 198 ? -6.405 -4.398 -20.584 1.00 84.12 198 GLU A O 1
ATOM 1489 N N . GLU A 1 199 ? -5.166 -4.465 -22.455 1.00 87.12 199 GLU A N 1
ATOM 1490 C CA . GLU A 1 199 ? -4.615 -5.804 -22.255 1.00 87.12 199 GLU A CA 1
ATOM 1491 C C . GLU A 1 199 ? -3.674 -5.847 -21.043 1.00 87.12 199 GLU A C 1
ATOM 1493 O O . GLU A 1 199 ? -3.761 -6.760 -20.214 1.00 87.12 199 GLU A O 1
ATOM 1498 N N . ALA A 1 200 ? -2.836 -4.821 -20.864 1.00 83.81 200 ALA A N 1
ATOM 1499 C CA . ALA A 1 200 ? -1.984 -4.693 -19.685 1.00 83.81 200 ALA A CA 1
ATOM 1500 C C . ALA A 1 200 ? -2.803 -4.655 -18.382 1.00 83.81 200 ALA A C 1
ATOM 1502 O O . ALA A 1 200 ? -2.451 -5.330 -17.411 1.00 83.81 200 ALA A O 1
ATOM 1503 N N . VAL A 1 201 ? -3.927 -3.932 -18.356 1.00 80.56 201 VAL A N 1
ATOM 1504 C CA . VAL A 1 201 ? -4.858 -3.902 -17.213 1.00 80.56 201 VAL A CA 1
ATOM 1505 C C . VAL A 1 201 ? -5.592 -5.237 -17.046 1.00 80.56 201 VAL A C 1
ATOM 1507 O O . VAL A 1 201 ? -5.781 -5.696 -15.918 1.00 80.56 201 VAL A O 1
ATOM 1510 N N . ALA A 1 202 ? -5.979 -5.888 -18.145 1.00 84.75 202 ALA A N 1
ATOM 1511 C CA . ALA A 1 202 ? -6.664 -7.181 -18.129 1.00 84.75 202 ALA A CA 1
ATOM 1512 C C . ALA A 1 202 ? -5.772 -8.341 -17.649 1.00 84.75 202 ALA A C 1
ATOM 1514 O O . ALA A 1 202 ? -6.291 -9.374 -17.234 1.00 84.75 202 ALA A O 1
ATOM 1515 N N . SER A 1 203 ? -4.446 -8.168 -17.648 1.00 85.56 203 SER A N 1
ATOM 1516 C CA . SER A 1 203 ? -3.487 -9.178 -17.179 1.00 85.56 203 SER A CA 1
ATOM 1517 C C . SER A 1 203 ? -3.597 -9.524 -15.683 1.00 85.56 203 SER A C 1
ATOM 1519 O O . SER A 1 203 ? -2.984 -10.492 -15.233 1.00 85.56 203 SER A O 1
ATOM 1521 N N . GLU A 1 204 ? -4.322 -8.721 -14.891 1.00 87.31 204 GLU A N 1
ATOM 1522 C CA . GLU A 1 204 ? -4.383 -8.794 -13.418 1.00 87.31 204 GLU A CA 1
ATOM 1523 C C . GLU A 1 204 ? -3.009 -8.690 -12.718 1.00 87.31 204 GLU A C 1
ATOM 1525 O O . GLU A 1 204 ? -2.863 -8.991 -11.524 1.00 87.31 204 GLU A O 1
ATOM 1530 N N . LEU A 1 205 ? -1.972 -8.265 -13.450 1.00 90.94 205 LEU A N 1
ATOM 1531 C CA . LEU A 1 205 ? -0.634 -8.062 -12.903 1.00 90.94 205 LEU A CA 1
ATOM 1532 C C . LEU A 1 205 ? -0.500 -6.702 -12.216 1.00 90.94 205 LEU A C 1
ATOM 1534 O O . LEU A 1 205 ? 0.363 -6.551 -11.351 1.00 90.94 205 LEU A O 1
ATOM 1538 N N . THR A 1 206 ? -1.343 -5.731 -12.561 1.00 91.81 206 THR A N 1
ATOM 1539 C CA . THR A 1 206 ? -1.469 -4.446 -11.866 1.00 91.81 206 THR A CA 1
ATOM 1540 C C . THR A 1 206 ? -2.715 -4.441 -10.970 1.00 91.81 206 THR A C 1
ATOM 1542 O O . THR A 1 206 ? -3.676 -5.172 -11.228 1.00 91.81 206 THR A O 1
ATOM 1545 N N . PRO A 1 207 ? -2.727 -3.676 -9.862 1.00 92.25 207 PRO A N 1
ATOM 1546 C CA . PRO A 1 207 ? -3.893 -3.613 -8.991 1.00 92.25 207 PRO A CA 1
ATOM 1547 C C . PRO A 1 207 ? -5.153 -3.116 -9.698 1.00 92.25 207 PRO A C 1
ATOM 1549 O O . PRO A 1 207 ? -5.111 -2.170 -10.474 1.00 92.25 207 PRO A O 1
ATOM 1552 N N . ALA A 1 208 ? -6.306 -3.681 -9.343 1.00 93.69 208 ALA A N 1
ATOM 1553 C CA . ALA A 1 208 ? -7.595 -3.276 -9.901 1.00 93.69 208 ALA A CA 1
ATOM 1554 C C . ALA A 1 208 ? -8.287 -2.133 -9.133 1.00 93.69 208 ALA A C 1
ATOM 1556 O O . ALA A 1 208 ? -9.343 -1.676 -9.564 1.00 93.69 208 ALA A O 1
ATOM 1557 N N . ILE A 1 209 ? -7.704 -1.658 -8.028 1.00 96.81 209 ILE A N 1
ATOM 1558 C CA . ILE A 1 209 ? -8.217 -0.549 -7.209 1.00 96.81 209 ILE A CA 1
ATOM 1559 C C . ILE A 1 209 ? -7.117 0.487 -6.946 1.00 96.81 209 ILE A C 1
ATOM 1561 O O . ILE A 1 209 ? -5.934 0.123 -6.931 1.00 96.81 209 ILE A O 1
ATOM 1565 N N . PRO A 1 210 ? -7.478 1.761 -6.711 1.00 97.00 210 PRO A N 1
ATOM 1566 C CA . PRO A 1 210 ? -6.531 2.776 -6.276 1.00 97.00 210 PRO A CA 1
ATOM 1567 C C . PRO A 1 210 ? -5.808 2.371 -4.994 1.00 97.00 210 PRO A C 1
ATOM 1569 O O . PRO A 1 210 ? -6.393 1.775 -4.081 1.00 97.00 210 PRO A O 1
ATOM 1572 N N . SER A 1 211 ? -4.527 2.725 -4.905 1.00 96.81 211 SER A N 1
ATOM 1573 C CA . SER A 1 211 ? -3.771 2.537 -3.673 1.00 96.81 211 SER A CA 1
ATOM 1574 C C . SER A 1 211 ? -2.727 3.618 -3.440 1.00 96.81 211 SER A C 1
ATOM 1576 O O . SER A 1 211 ? -2.182 4.178 -4.390 1.00 96.81 211 SER A O 1
ATOM 1578 N N . LEU A 1 212 ? -2.440 3.893 -2.167 1.00 95.81 212 LEU A N 1
ATOM 1579 C CA . LEU A 1 212 ? -1.490 4.929 -1.769 1.00 95.81 212 LEU A CA 1
ATOM 1580 C C . LEU A 1 212 ? -0.625 4.473 -0.582 1.00 95.81 212 LEU A C 1
ATOM 1582 O O . LEU A 1 212 ? -1.174 3.988 0.413 1.00 95.81 212 LEU A O 1
ATOM 1586 N N . PRO A 1 213 ? 0.708 4.646 -0.648 1.00 96.50 213 PRO A N 1
ATOM 1587 C CA . PRO A 1 213 ? 1.561 4.486 0.511 1.00 96.50 213 PRO A CA 1
ATOM 1588 C C . PRO A 1 213 ? 1.531 5.748 1.377 1.00 96.50 213 PRO A C 1
ATOM 1590 O O . PRO A 1 213 ? 1.647 6.862 0.862 1.00 96.50 213 PRO A O 1
ATOM 1593 N N . VAL A 1 214 ? 1.430 5.581 2.693 1.00 95.50 214 VAL A N 1
ATOM 1594 C CA . VAL A 1 214 ? 1.445 6.694 3.655 1.00 95.50 214 VAL A CA 1
ATOM 1595 C C . VAL A 1 214 ? 2.439 6.451 4.788 1.00 95.50 214 VAL A C 1
ATOM 1597 O O . VAL A 1 214 ? 2.906 5.332 5.014 1.00 95.50 214 VAL A O 1
ATOM 1600 N N . SER A 1 215 ? 2.789 7.529 5.487 1.00 93.69 215 SER A N 1
ATOM 1601 C CA . SER A 1 215 ? 3.714 7.486 6.620 1.00 93.69 215 SER A CA 1
ATOM 1602 C C . SER A 1 215 ? 3.051 6.884 7.862 1.00 93.69 215 SER A C 1
ATOM 1604 O O . SER A 1 215 ? 1.821 6.830 7.943 1.00 93.69 215 SER A O 1
ATOM 1606 N N . SER A 1 216 ? 3.840 6.455 8.855 1.00 93.25 216 SER A N 1
ATOM 1607 C CA . SER A 1 216 ? 3.272 6.003 10.136 1.00 93.25 216 SER A CA 1
ATOM 1608 C C . SER A 1 216 ? 2.476 7.111 10.817 1.00 93.25 216 SER A C 1
ATOM 1610 O O . SER A 1 216 ? 1.382 6.853 11.305 1.00 93.25 216 SER A O 1
ATOM 1612 N N . ARG A 1 217 ? 2.972 8.354 10.781 1.00 91.69 217 ARG A N 1
ATOM 1613 C CA . ARG A 1 217 ? 2.285 9.525 11.339 1.00 91.69 217 ARG A CA 1
ATOM 1614 C C . ARG A 1 217 ? 0.901 9.718 10.732 1.00 91.69 217 ARG A C 1
ATOM 1616 O O . ARG A 1 217 ? -0.059 9.933 11.461 1.00 91.69 217 ARG A O 1
ATOM 1623 N N . ASP A 1 218 ? 0.797 9.664 9.407 1.00 92.88 218 ASP A N 1
ATOM 1624 C CA . ASP A 1 218 ? -0.484 9.894 8.736 1.00 92.88 218 ASP A CA 1
ATOM 1625 C C . ASP A 1 218 ? -1.432 8.699 8.927 1.00 92.88 218 ASP A C 1
ATOM 1627 O O . ASP A 1 218 ? -2.634 8.883 9.106 1.00 92.88 218 ASP A O 1
ATOM 1631 N N . ALA A 1 219 ? -0.897 7.475 8.962 1.00 94.94 219 ALA A N 1
ATOM 1632 C CA . ALA A 1 219 ? -1.677 6.286 9.279 1.00 94.94 219 ALA A CA 1
ATOM 1633 C C . ALA A 1 219 ? -2.201 6.283 10.717 1.00 94.94 219 ALA A C 1
ATOM 1635 O O . ALA A 1 219 ? -3.332 5.863 10.929 1.00 94.94 219 ALA A O 1
ATOM 1636 N N . GLU A 1 220 ? -1.434 6.767 11.699 1.00 93.81 220 GLU A N 1
ATOM 1637 C CA . GLU A 1 220 ? -1.901 6.911 13.083 1.00 93.81 220 GLU A CA 1
ATOM 1638 C C . GLU A 1 220 ? -3.104 7.858 13.182 1.00 93.81 220 GLU A C 1
ATOM 1640 O O . GLU A 1 220 ? -4.028 7.579 13.945 1.00 93.81 220 GLU A O 1
ATOM 1645 N N . GLU A 1 221 ? -3.143 8.934 12.389 1.00 94.31 221 GLU A N 1
ATOM 1646 C CA . GLU A 1 221 ? -4.324 9.804 12.305 1.00 94.31 221 GLU A CA 1
ATOM 1647 C C . GLU A 1 221 ? -5.536 9.053 11.746 1.00 94.31 221 GLU A C 1
ATOM 1649 O O . GLU A 1 221 ? -6.627 9.168 12.298 1.00 94.31 221 GLU A O 1
ATOM 1654 N N . ILE A 1 222 ? -5.353 8.219 10.716 1.00 95.81 222 ILE A N 1
ATOM 1655 C CA . ILE A 1 222 ? -6.431 7.368 10.192 1.00 95.81 222 ILE A CA 1
ATOM 1656 C C . ILE A 1 222 ? -6.867 6.347 11.253 1.00 95.81 222 ILE A C 1
ATOM 1658 O O . ILE A 1 222 ? -8.058 6.235 11.531 1.00 95.81 222 ILE A O 1
ATOM 1662 N N . LEU A 1 223 ? -5.930 5.645 11.894 1.00 96.62 223 LEU A N 1
ATOM 1663 C CA . LEU A 1 223 ? -6.190 4.614 12.908 1.00 96.62 223 LEU A CA 1
ATOM 1664 C C . LEU A 1 223 ? -7.008 5.151 14.087 1.00 96.62 223 LEU A C 1
ATOM 1666 O O . LEU A 1 223 ? -7.921 4.469 14.539 1.00 96.62 223 LEU A O 1
ATOM 1670 N N . LYS A 1 224 ? -6.753 6.390 14.532 1.00 95.94 224 LYS A N 1
ATOM 1671 C CA . LYS A 1 224 ? -7.536 7.062 15.590 1.00 95.94 224 LYS A CA 1
ATOM 1672 C C . LYS A 1 224 ? -9.010 7.262 15.225 1.00 95.94 224 LYS A C 1
ATOM 1674 O O . LYS A 1 224 ? -9.835 7.440 16.116 1.00 95.94 224 LYS A O 1
ATOM 1679 N N . THR A 1 225 ? -9.346 7.267 13.935 1.00 95.50 225 THR A N 1
ATOM 1680 C CA . THR A 1 225 ? -10.734 7.405 13.465 1.00 95.50 225 THR A CA 1
ATOM 1681 C C . THR A 1 225 ? -11.459 6.069 13.318 1.00 95.50 225 THR A C 1
ATOM 1683 O O . THR A 1 225 ? -12.685 6.055 13.189 1.00 95.50 225 THR A O 1
ATOM 1686 N N . ILE A 1 226 ? -10.730 4.950 13.342 1.00 96.75 226 ILE A N 1
ATOM 1687 C CA . ILE A 1 226 ? -11.310 3.614 13.234 1.00 96.75 226 ILE A CA 1
ATOM 1688 C C . ILE A 1 226 ? -11.836 3.203 14.610 1.00 96.75 226 ILE A C 1
ATOM 1690 O O . ILE A 1 226 ? -11.112 3.192 15.601 1.00 96.75 226 ILE A O 1
ATOM 1694 N N . GLY A 1 227 ? -13.116 2.863 14.659 1.00 96.06 227 GLY A N 1
ATOM 1695 C CA . GLY A 1 227 ? -13.812 2.310 15.810 1.00 96.06 227 GLY A CA 1
ATOM 1696 C C . GLY A 1 227 ? -14.259 0.874 15.540 1.00 96.06 227 GLY A C 1
ATOM 1697 O O . GLY A 1 227 ? -13.664 0.146 14.748 1.00 96.06 227 GLY A O 1
ATOM 1698 N N . GLY A 1 228 ? -15.320 0.443 16.219 1.00 96.06 228 GLY A N 1
ATOM 1699 C CA . GLY A 1 228 ? -15.784 -0.942 16.156 1.00 96.06 228 GLY A CA 1
ATOM 1700 C C . GLY A 1 228 ? -14.960 -1.872 17.050 1.00 96.06 228 GLY A C 1
ATOM 1701 O O . GLY A 1 228 ? -14.424 -1.459 18.081 1.00 96.06 228 GLY A O 1
ATOM 1702 N N . GLN A 1 229 ? -14.891 -3.152 16.684 1.00 97.75 229 GLN A N 1
ATOM 1703 C CA . GLN A 1 229 ? -14.223 -4.177 17.494 1.00 97.75 229 GLN A CA 1
ATOM 1704 C C . GLN A 1 229 ? -12.731 -3.870 17.659 1.00 97.75 229 GLN A C 1
ATOM 1706 O O . GLN A 1 229 ? -12.058 -3.519 16.692 1.00 97.75 229 GLN A O 1
ATOM 1711 N N . VAL A 1 230 ? -12.207 -4.029 18.876 1.00 98.44 23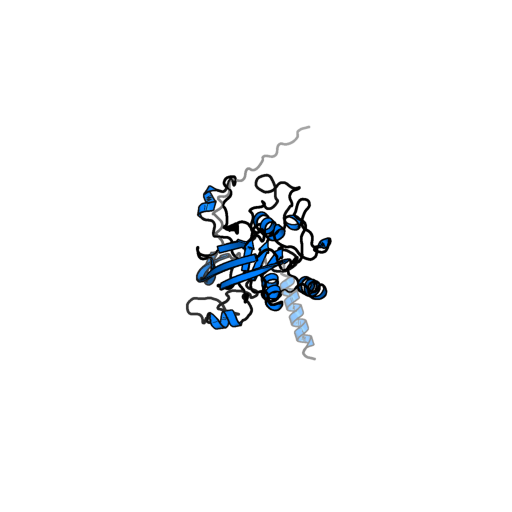0 VAL A N 1
ATOM 1712 C CA . VAL A 1 230 ? -10.766 -3.905 19.141 1.00 98.44 230 VAL A CA 1
ATOM 1713 C C . VAL A 1 230 ? -10.024 -4.996 18.368 1.00 98.44 230 VAL A C 1
ATOM 1715 O O . VAL A 1 230 ? -10.419 -6.164 18.395 1.00 98.44 230 VAL A O 1
ATOM 1718 N N . ALA A 1 231 ? -8.958 -4.618 17.664 1.00 98.44 231 ALA A N 1
ATOM 1719 C CA . ALA A 1 231 ? -8.151 -5.570 16.918 1.00 98.44 231 ALA A CA 1
ATOM 1720 C C . ALA A 1 231 ? -7.424 -6.540 17.876 1.00 98.44 231 ALA A C 1
ATOM 1722 O O . ALA A 1 231 ? -7.051 -6.138 18.983 1.00 98.44 231 ALA A O 1
ATOM 1723 N N . PRO A 1 232 ? -7.189 -7.806 17.473 1.00 98.00 232 PRO A N 1
ATOM 1724 C CA . PRO A 1 232 ? -6.434 -8.775 18.271 1.00 98.00 232 PRO A CA 1
ATOM 1725 C C . PRO A 1 232 ? -5.090 -8.234 18.782 1.00 98.00 232 PRO A C 1
ATOM 1727 O O . PRO A 1 232 ? -4.488 -7.358 18.166 1.00 98.00 232 PRO A O 1
ATOM 1730 N N . ALA A 1 233 ? -4.588 -8.772 19.897 1.00 97.19 233 ALA A N 1
ATOM 1731 C CA . ALA A 1 233 ? -3.359 -8.277 20.527 1.00 97.19 233 ALA A CA 1
ATOM 1732 C C . ALA A 1 233 ? -2.138 -8.317 19.586 1.00 97.19 233 ALA A C 1
ATOM 1734 O O . ALA A 1 233 ? -1.343 -7.382 19.545 1.00 97.19 233 ALA A O 1
ATOM 1735 N N . ASP A 1 234 ? -2.014 -9.362 18.769 1.00 96.38 234 ASP A N 1
ATOM 1736 C CA . ASP A 1 234 ? -0.962 -9.490 17.759 1.00 96.38 234 ASP A CA 1
ATOM 1737 C C . ASP A 1 234 ? -1.127 -8.498 16.592 1.00 96.38 234 ASP A C 1
ATOM 1739 O O . ASP A 1 234 ? -0.145 -8.170 15.917 1.00 96.38 234 ASP A O 1
ATOM 1743 N N . TRP A 1 235 ? -2.335 -7.957 16.402 1.00 98.25 235 TRP A N 1
ATOM 1744 C CA . TRP A 1 235 ? -2.661 -6.946 15.398 1.00 98.25 235 TRP A CA 1
ATOM 1745 C C . TRP A 1 235 ? -2.411 -5.514 15.882 1.00 98.25 235 TRP A C 1
ATOM 1747 O O . TRP A 1 235 ? -2.391 -4.606 15.057 1.00 98.25 235 TRP A O 1
ATOM 1757 N N . GLN A 1 236 ? -2.144 -5.289 17.165 1.00 97.56 236 GLN A N 1
ATOM 1758 C CA . GLN A 1 236 ? -1.833 -3.953 17.677 1.00 97.56 236 GLN A CA 1
ATOM 1759 C C . GLN A 1 236 ? -0.490 -3.417 17.143 1.00 97.56 236 GLN A C 1
ATOM 1761 O O . GLN A 1 236 ? 0.337 -4.178 16.615 1.00 97.56 236 GLN A O 1
ATOM 1766 N N . GLY A 1 237 ? -0.311 -2.097 17.227 1.00 94.56 237 GLY A N 1
ATOM 1767 C CA . GLY A 1 237 ? 0.889 -1.364 16.808 1.00 94.56 237 GLY A CA 1
ATOM 1768 C C . GLY A 1 237 ? 2.041 -1.423 17.814 1.00 94.56 237 GLY A C 1
ATOM 1769 O O . GLY A 1 237 ? 2.086 -2.300 18.676 1.00 94.56 237 GLY A O 1
ATOM 1770 N N . ALA A 1 238 ? 2.996 -0.500 17.673 1.00 91.19 238 ALA A N 1
ATOM 1771 C CA . ALA A 1 238 ? 4.084 -0.310 18.634 1.00 91.19 238 ALA A CA 1
ATOM 1772 C C . ALA A 1 238 ? 3.585 0.267 19.967 1.00 91.19 238 ALA A C 1
ATOM 1774 O O . ALA A 1 238 ? 2.512 0.866 20.035 1.00 91.19 238 ALA A O 1
ATOM 1775 N N . ASP A 1 239 ? 4.419 0.184 21.004 1.00 85.38 239 ASP A N 1
ATOM 1776 C CA . ASP A 1 239 ? 4.188 0.915 22.251 1.00 85.38 239 ASP A CA 1
ATOM 1777 C C . ASP A 1 239 ? 4.038 2.421 21.970 1.00 85.38 239 ASP A C 1
ATOM 1779 O O . ASP A 1 239 ? 4.841 3.019 21.248 1.00 85.38 239 ASP A O 1
ATOM 1783 N N . GLY A 1 240 ? 2.988 3.030 22.527 1.00 85.69 240 GLY A N 1
ATOM 1784 C CA . GLY A 1 240 ? 2.635 4.437 22.296 1.00 85.69 240 GLY A CA 1
ATOM 1785 C C . GLY A 1 240 ? 1.746 4.694 21.072 1.00 85.69 240 GLY A C 1
ATOM 1786 O O . GLY A 1 240 ? 1.249 5.809 20.923 1.00 85.69 240 GLY A O 1
ATOM 1787 N N . ALA A 1 241 ? 1.490 3.686 20.232 1.00 90.69 241 ALA A N 1
ATOM 1788 C CA . ALA A 1 241 ? 0.488 3.781 19.173 1.00 90.69 241 ALA A CA 1
ATOM 1789 C C . ALA A 1 241 ? -0.939 3.869 19.762 1.00 90.69 241 ALA A C 1
ATOM 1791 O O . ALA A 1 241 ? -1.180 3.393 20.878 1.00 90.69 241 ALA A O 1
ATOM 1792 N N . PRO A 1 242 ? -1.914 4.451 19.033 1.00 93.56 242 PRO A N 1
ATOM 1793 C CA . PRO A 1 242 ? -3.315 4.386 19.440 1.00 93.56 242 PRO A CA 1
ATOM 1794 C C . PRO A 1 242 ? -3.798 2.930 19.507 1.00 93.56 242 PRO A C 1
ATOM 1796 O O . PRO A 1 242 ? -3.232 2.050 18.861 1.00 93.56 242 PRO A O 1
ATOM 1799 N N . LEU A 1 243 ? -4.873 2.675 20.255 1.00 97.12 243 LEU A N 1
ATOM 1800 C CA . LEU A 1 243 ? -5.524 1.365 20.242 1.00 97.12 243 LEU A CA 1
ATOM 1801 C C . LEU A 1 243 ? -6.132 1.113 18.857 1.00 97.12 243 LEU A C 1
ATOM 1803 O O . LEU A 1 243 ? -6.924 1.920 18.374 1.00 97.12 243 LEU A O 1
ATOM 1807 N N . TYR A 1 244 ? -5.767 0.006 18.215 1.00 97.94 244 TYR A N 1
ATOM 1808 C CA . TYR A 1 244 ? -6.264 -0.317 16.880 1.00 97.94 244 TYR A CA 1
ATOM 1809 C C . TYR A 1 244 ? -7.610 -1.023 16.977 1.00 97.94 244 TYR A C 1
ATOM 1811 O O . TYR A 1 244 ? -7.772 -1.993 17.728 1.00 97.94 244 TYR A O 1
ATOM 1819 N N . HIS A 1 245 ? -8.552 -0.566 16.160 1.00 98.62 245 HIS A N 1
ATOM 1820 C CA . HIS A 1 245 ? -9.844 -1.201 15.947 1.00 98.62 245 HIS A CA 1
ATOM 1821 C C . HIS A 1 245 ? -9.954 -1.722 14.512 1.00 98.62 245 HIS A C 1
ATOM 1823 O O . HIS A 1 245 ? -9.203 -1.309 13.631 1.00 98.62 245 HIS A O 1
ATOM 1829 N N . LEU A 1 246 ? -10.881 -2.650 14.279 1.00 98.50 246 LEU A N 1
ATOM 1830 C CA . LEU A 1 246 ? -11.068 -3.303 12.983 1.00 98.50 246 LEU A CA 1
ATOM 1831 C C . LEU A 1 246 ? -11.923 -2.480 12.007 1.00 98.50 246 LEU A C 1
ATOM 1833 O O . LEU A 1 246 ? -11.778 -2.653 10.800 1.00 98.50 246 LEU A O 1
ATOM 1837 N N . GLY A 1 247 ? -12.782 -1.582 12.496 1.00 97.31 247 GLY A N 1
ATOM 1838 C CA . GLY A 1 247 ? -13.778 -0.894 11.672 1.00 97.31 247 GLY A CA 1
ATOM 1839 C C . GLY A 1 247 ? -14.970 -1.798 11.302 1.00 97.31 247 GLY A C 1
ATOM 1840 O O . GLY A 1 247 ? -15.227 -2.785 12.004 1.00 97.31 247 GLY A O 1
ATOM 1841 N N . PRO A 1 248 ? -15.702 -1.482 10.216 1.00 95.06 248 PRO A N 1
ATOM 1842 C CA . PRO A 1 248 ? -15.543 -0.288 9.384 1.00 95.06 248 PRO A CA 1
ATOM 1843 C C . PRO A 1 248 ? -15.947 1.002 10.118 1.00 95.06 248 PRO A C 1
ATOM 1845 O O . PRO A 1 248 ? -16.932 1.035 10.855 1.00 95.06 248 PRO A O 1
ATOM 1848 N N . GLY A 1 249 ? -15.192 2.080 9.892 1.00 91.44 249 GLY A N 1
ATOM 1849 C CA . GLY A 1 249 ? -15.528 3.421 10.382 1.00 91.44 249 GLY A CA 1
ATOM 1850 C C . GLY A 1 249 ? -15.398 3.575 11.904 1.00 91.44 249 GLY A C 1
ATOM 1851 O O . GL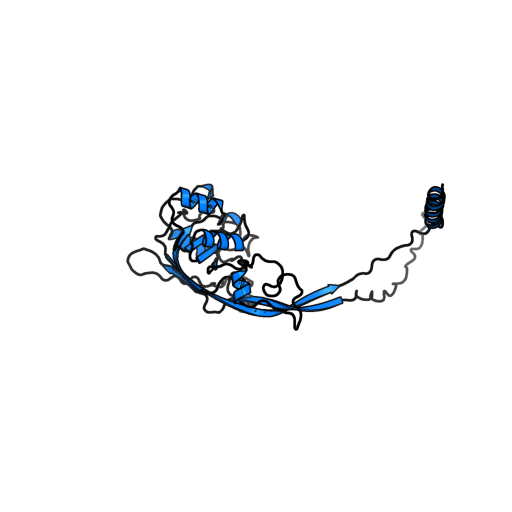Y A 1 249 ? -14.857 2.689 12.560 1.00 91.44 249 GLY A O 1
ATOM 1852 N N . PRO A 1 250 ? -15.847 4.695 12.500 1.00 92.69 250 PRO A N 1
ATOM 1853 C CA . PRO A 1 250 ? -16.610 5.775 11.871 1.00 92.69 250 PRO A CA 1
ATOM 1854 C C . PRO A 1 250 ? -15.774 6.719 10.987 1.00 92.69 250 PRO A C 1
ATOM 1856 O O . PRO A 1 250 ? -16.342 7.531 10.260 1.00 92.69 250 PRO A O 1
ATOM 1859 N N . GLY A 1 251 ? -14.446 6.598 11.013 1.00 89.25 251 GLY A N 1
ATOM 1860 C CA . GLY A 1 251 ? -13.537 7.267 10.089 1.00 89.25 251 GLY A CA 1
ATOM 1861 C C . GLY A 1 251 ? -13.832 6.972 8.623 1.00 89.25 251 GLY A C 1
ATOM 1862 O O . GLY A 1 251 ? -14.162 5.843 8.248 1.00 89.25 251 GLY A O 1
ATOM 1863 N N . PHE A 1 252 ? -13.695 8.004 7.799 1.00 92.00 252 PHE A N 1
ATOM 1864 C CA . PHE A 1 252 ? -14.064 7.968 6.392 1.00 92.00 252 PHE A CA 1
ATOM 1865 C C . PHE A 1 252 ? -12.972 8.627 5.558 1.00 92.00 252 PHE A C 1
ATOM 1867 O O . PHE A 1 252 ? -12.412 9.650 5.954 1.00 92.00 252 PHE A O 1
ATOM 1874 N N . VAL A 1 253 ? -12.650 8.025 4.422 1.00 93.25 253 VAL A N 1
ATOM 1875 C CA . VAL A 1 253 ? -11.551 8.446 3.559 1.00 93.25 253 VAL A CA 1
ATOM 1876 C C . VAL A 1 253 ? -12.069 8.697 2.156 1.00 93.25 253 VAL A C 1
ATOM 1878 O O . VAL A 1 253 ? -12.831 7.892 1.627 1.00 93.25 253 VAL A O 1
ATOM 1881 N N . ASP A 1 254 ? -11.598 9.786 1.557 1.00 93.19 254 ASP A N 1
ATOM 1882 C CA . ASP A 1 254 ? -11.697 10.049 0.126 1.00 93.19 254 ASP A CA 1
ATOM 1883 C C . ASP A 1 254 ? -10.291 10.031 -0.487 1.00 93.19 254 ASP A C 1
ATOM 1885 O O . ASP A 1 254 ? -9.435 10.855 -0.145 1.00 93.19 254 ASP A O 1
ATOM 1889 N N . LEU A 1 255 ? -10.030 9.034 -1.333 1.00 93.38 255 LEU A N 1
ATOM 1890 C CA . LEU A 1 255 ? -8.754 8.824 -2.008 1.00 93.38 255 LEU A CA 1
ATOM 1891 C C . LEU A 1 255 ? -8.917 9.104 -3.498 1.00 93.38 255 LEU A C 1
ATOM 1893 O O . LEU A 1 255 ? -9.685 8.432 -4.183 1.00 93.38 255 LEU A O 1
ATOM 1897 N N . ILE A 1 256 ? -8.099 10.017 -4.012 1.00 91.06 256 ILE A N 1
ATOM 1898 C CA . ILE A 1 256 ? -7.954 10.284 -5.439 1.00 91.06 256 ILE A CA 1
ATOM 1899 C C . ILE A 1 256 ? -6.506 9.993 -5.814 1.00 91.06 256 ILE A C 1
ATOM 1901 O O . ILE A 1 256 ? -5.585 10.700 -5.401 1.00 91.06 256 ILE A O 1
ATOM 1905 N N . TYR A 1 257 ? -6.299 8.956 -6.617 1.00 90.19 257 TYR A N 1
ATOM 1906 C CA . TYR A 1 257 ? -4.994 8.630 -7.173 1.00 90.19 257 TYR A CA 1
ATOM 1907 C C . TYR A 1 257 ? -5.029 8.769 -8.690 1.00 90.19 257 TYR A C 1
ATOM 1909 O O . TYR A 1 257 ? -5.887 8.197 -9.357 1.00 90.19 257 TYR A O 1
ATOM 1917 N N . LEU A 1 258 ? -4.077 9.517 -9.240 1.00 87.94 258 LEU A N 1
ATOM 1918 C CA . LEU A 1 258 ? -3.915 9.686 -10.678 1.00 87.94 258 LEU A CA 1
ATOM 1919 C C . LEU A 1 258 ? -2.448 9.446 -11.024 1.00 87.94 258 LEU A C 1
ATOM 1921 O O . LEU A 1 258 ? -1.603 10.322 -10.824 1.00 87.94 258 LEU A O 1
ATOM 1925 N N . GLY A 1 259 ? -2.159 8.245 -11.514 1.00 84.50 259 GLY A N 1
ATOM 1926 C CA . GLY A 1 259 ? -0.877 7.859 -12.086 1.00 84.50 259 GLY A CA 1
ATOM 1927 C C . GLY A 1 259 ? -0.863 8.049 -13.601 1.00 84.50 259 GLY A C 1
ATOM 1928 O O . GLY A 1 259 ? -1.896 7.941 -14.262 1.00 84.50 259 GLY A O 1
ATOM 1929 N N . ASN A 1 260 ? 0.319 8.335 -14.137 1.00 83.00 260 ASN A N 1
ATOM 1930 C CA . ASN A 1 260 ? 0.593 8.328 -15.566 1.00 83.00 260 ASN A CA 1
ATOM 1931 C C . ASN A 1 260 ? 1.585 7.207 -15.887 1.00 83.00 260 ASN A C 1
ATOM 1933 O O . ASN A 1 260 ? 2.577 7.048 -15.169 1.00 83.00 260 ASN A O 1
ATOM 1937 N N . GLU A 1 261 ? 1.329 6.468 -16.962 1.00 83.88 261 GLU A N 1
ATOM 1938 C CA . GLU A 1 261 ? 2.213 5.425 -17.479 1.00 83.88 261 GLU A CA 1
ATOM 1939 C C . GLU A 1 261 ? 2.850 5.914 -18.775 1.00 83.88 261 GLU A C 1
ATOM 1941 O O . GLU A 1 261 ? 2.164 6.319 -19.713 1.00 83.88 261 GLU A O 1
ATOM 1946 N N . THR A 1 262 ? 4.178 5.927 -18.820 1.00 86.12 262 THR A N 1
ATOM 1947 C CA . THR A 1 262 ? 4.927 6.399 -19.982 1.00 86.12 262 THR A CA 1
ATOM 1948 C C . THR A 1 262 ? 6.058 5.449 -20.323 1.00 86.12 262 THR A C 1
ATOM 1950 O O . THR A 1 262 ? 6.674 4.827 -19.458 1.00 86.12 262 THR A O 1
ATOM 1953 N N . ILE A 1 263 ? 6.354 5.351 -21.615 1.00 86.44 263 ILE A N 1
ATOM 1954 C CA . ILE A 1 263 ? 7.512 4.610 -22.098 1.00 86.44 263 ILE A CA 1
ATOM 1955 C C . ILE A 1 263 ? 8.741 5.497 -21.906 1.00 86.44 263 ILE A C 1
ATOM 1957 O O . ILE A 1 263 ? 8.858 6.563 -22.510 1.00 86.44 263 ILE A O 1
ATOM 1961 N N . MET A 1 264 ? 9.664 5.054 -21.060 1.00 86.06 264 MET A N 1
ATOM 1962 C CA . MET A 1 264 ? 10.893 5.762 -20.730 1.00 86.06 264 MET A CA 1
ATOM 1963 C C . MET A 1 264 ? 12.125 4.948 -21.096 1.00 86.06 264 MET A C 1
ATOM 1965 O O . MET A 1 264 ? 12.152 3.726 -21.021 1.00 86.06 264 MET A O 1
ATOM 1969 N N . LYS A 1 265 ? 13.193 5.643 -21.475 1.00 88.31 265 LYS A N 1
ATOM 1970 C CA . LYS A 1 265 ? 14.471 5.013 -21.799 1.00 88.31 265 LYS A CA 1
ATOM 1971 C C . LYS A 1 265 ? 15.186 4.581 -20.514 1.00 88.31 265 LYS A C 1
ATOM 1973 O O . LYS A 1 265 ? 15.573 5.432 -19.719 1.00 88.31 265 LYS A O 1
ATOM 1978 N N . ILE A 1 266 ? 15.412 3.281 -20.348 1.00 89.12 266 ILE A N 1
ATOM 1979 C CA . ILE A 1 266 ? 16.253 2.701 -19.293 1.00 89.12 266 ILE A CA 1
ATOM 1980 C C . ILE A 1 266 ? 17.586 2.269 -19.911 1.00 89.12 266 ILE A C 1
ATOM 1982 O O . ILE A 1 266 ? 17.625 1.741 -21.023 1.00 89.12 266 ILE A O 1
ATOM 1986 N N . GLN A 1 267 ? 18.693 2.523 -19.212 1.00 90.75 267 GLN A N 1
ATOM 1987 C CA . GLN A 1 267 ? 20.041 2.193 -19.677 1.00 90.75 267 GLN A CA 1
ATOM 1988 C C . GLN A 1 267 ? 20.701 1.187 -18.737 1.00 90.75 267 GLN A C 1
ATOM 1990 O O . GLN A 1 267 ? 20.929 1.483 -17.567 1.00 90.75 267 GLN A O 1
ATOM 1995 N N . ASN A 1 268 ? 21.055 0.021 -19.273 1.00 87.25 268 ASN A N 1
ATOM 1996 C CA . ASN A 1 268 ? 21.884 -0.957 -18.577 1.00 87.25 268 ASN A CA 1
ATOM 1997 C C . ASN A 1 268 ? 23.347 -0.777 -18.991 1.00 87.25 268 ASN A C 1
ATOM 1999 O O . ASN A 1 268 ? 23.650 -0.511 -20.158 1.00 87.25 268 ASN A O 1
ATOM 2003 N N . VAL A 1 269 ? 24.258 -0.950 -18.034 1.00 91.81 269 VAL A N 1
ATOM 2004 C CA . VAL A 1 269 ? 25.707 -0.946 -18.266 1.00 91.81 269 VAL A CA 1
ATOM 2005 C C . VAL A 1 269 ? 26.223 -2.362 -18.048 1.00 91.81 269 VAL A C 1
ATOM 2007 O O . VAL A 1 269 ? 26.119 -2.898 -16.947 1.00 91.81 269 VAL A O 1
ATOM 2010 N N . VAL A 1 270 ? 26.770 -2.968 -19.098 1.00 89.75 270 VAL A N 1
ATOM 2011 C CA . VAL A 1 270 ? 27.305 -4.333 -19.079 1.00 89.75 270 VAL A CA 1
ATOM 2012 C C . VAL A 1 270 ? 28.807 -4.269 -19.321 1.00 89.75 270 VAL A C 1
ATOM 2014 O O . VAL A 1 270 ? 29.251 -3.655 -20.286 1.00 89.75 270 VAL A O 1
ATOM 2017 N N . ALA A 1 271 ? 29.597 -4.906 -18.460 1.00 89.88 271 ALA A N 1
ATOM 2018 C CA . ALA A 1 271 ? 31.046 -5.011 -18.612 1.00 89.88 271 ALA A CA 1
ATOM 2019 C C . ALA A 1 271 ? 31.467 -6.483 -18.584 1.00 89.88 271 ALA A C 1
ATOM 2021 O O . ALA A 1 271 ? 30.942 -7.264 -17.788 1.00 89.88 271 ALA A O 1
ATOM 2022 N N . VAL A 1 272 ? 32.417 -6.855 -19.442 1.00 92.00 272 VAL A N 1
ATOM 2023 C CA . VAL A 1 272 ? 32.907 -8.236 -19.556 1.00 92.00 272 VAL A CA 1
ATOM 2024 C C . VAL A 1 272 ? 34.401 -8.284 -19.252 1.00 92.00 272 VAL A C 1
ATOM 2026 O O . VAL A 1 272 ? 35.187 -7.544 -19.840 1.00 92.00 272 VAL A O 1
ATOM 2029 N N . ILE A 1 273 ? 34.796 -9.183 -18.346 1.00 91.25 273 ILE A N 1
ATOM 2030 C CA . ILE A 1 273 ? 36.194 -9.582 -18.147 1.00 91.25 273 ILE A CA 1
ATOM 2031 C C . ILE A 1 273 ? 36.326 -11.009 -18.664 1.00 91.25 273 ILE A C 1
ATOM 2033 O O . ILE A 1 273 ? 35.764 -11.941 -18.088 1.00 91.25 273 ILE A O 1
ATOM 2037 N N . GLU A 1 274 ? 37.054 -11.179 -19.761 1.00 90.25 274 GLU A N 1
ATOM 2038 C CA . GLU A 1 274 ? 37.262 -12.495 -20.355 1.00 90.25 274 GLU A CA 1
ATOM 2039 C C . GLU A 1 274 ? 38.124 -13.378 -19.442 1.00 90.25 274 GLU A C 1
ATOM 2041 O O . GLU A 1 274 ? 39.218 -13.001 -19.012 1.00 90.25 274 GLU A O 1
ATOM 2046 N N . GLY A 1 275 ? 37.626 -14.578 -19.139 1.00 87.44 275 GLY A N 1
ATOM 2047 C CA . GLY A 1 275 ? 38.368 -15.560 -18.359 1.00 87.44 275 GLY A CA 1
ATOM 2048 C C . GLY A 1 275 ? 39.564 -16.103 -19.141 1.00 87.44 275 GLY A C 1
ATOM 2049 O O . GLY A 1 275 ? 39.435 -16.512 -20.294 1.00 87.44 275 GLY A O 1
ATOM 2050 N N . ARG A 1 276 ? 40.737 -16.171 -18.504 1.00 87.12 276 ARG A N 1
ATOM 2051 C CA . ARG A 1 276 ? 41.919 -16.815 -19.088 1.00 87.12 276 ARG A CA 1
ATOM 2052 C C . ARG A 1 276 ? 41.967 -18.285 -18.685 1.00 87.12 276 ARG A C 1
ATOM 2054 O O . ARG A 1 276 ? 42.183 -18.601 -17.519 1.00 87.12 276 ARG A O 1
ATOM 2061 N N . MET A 1 277 ? 41.869 -19.184 -19.660 1.00 74.12 277 MET A N 1
ATOM 2062 C CA . MET A 1 277 ? 42.243 -20.584 -19.463 1.00 74.12 277 MET A CA 1
ATOM 2063 C C . MET A 1 277 ? 43.770 -20.667 -19.383 1.00 74.12 277 MET A C 1
ATOM 2065 O O . MET A 1 277 ? 44.463 -20.557 -20.396 1.00 74.12 277 MET A O 1
ATOM 2069 N N . SER A 1 278 ? 44.331 -20.843 -18.186 1.00 67.69 278 SER A N 1
ATOM 2070 C CA . SER A 1 278 ? 45.694 -21.353 -18.086 1.00 67.69 278 SER A CA 1
ATOM 2071 C C . SER A 1 278 ? 45.658 -22.809 -18.540 1.00 67.69 278 SER A C 1
ATOM 2073 O O . SER A 1 278 ? 45.016 -23.656 -17.920 1.00 67.69 278 SER A O 1
ATOM 2075 N N . GLN A 1 279 ? 46.344 -23.127 -19.641 1.00 57.41 279 GLN A N 1
ATOM 2076 C CA . GLN A 1 279 ? 46.759 -24.508 -19.828 1.00 57.41 279 GLN A CA 1
ATOM 2077 C C . GLN A 1 279 ? 47.651 -24.831 -18.634 1.00 57.41 279 GLN A C 1
ATOM 2079 O O . GLN A 1 279 ? 48.771 -24.327 -18.543 1.00 57.41 279 GLN A O 1
ATOM 2084 N N . ILE A 1 280 ? 47.136 -25.612 -17.685 1.00 56.06 280 ILE A N 1
ATOM 2085 C CA . ILE A 1 280 ? 47.972 -26.278 -16.694 1.00 56.06 280 ILE A CA 1
ATOM 2086 C C . ILE A 1 280 ? 48.863 -27.207 -17.515 1.00 56.06 280 ILE A C 1
ATOM 2088 O O . ILE A 1 280 ? 48.465 -28.292 -17.937 1.00 56.06 280 ILE A O 1
ATOM 2092 N N . GLY A 1 281 ? 50.036 -26.683 -17.859 1.00 44.94 281 GLY A N 1
ATOM 2093 C CA . GLY A 1 281 ? 51.027 -27.337 -18.677 1.00 44.94 281 GLY A CA 1
ATOM 2094 C C . GLY A 1 281 ? 51.532 -28.574 -17.961 1.00 44.94 281 GLY A C 1
ATOM 2095 O O . GLY A 1 281 ? 52.285 -28.498 -16.997 1.00 44.94 281 GLY A O 1
ATOM 2096 N N . GLY A 1 282 ? 51.150 -29.723 -18.489 1.00 42.81 282 GLY A N 1
ATOM 2097 C CA . GLY A 1 282 ? 51.945 -30.927 -18.428 1.00 42.81 282 GLY A CA 1
ATOM 2098 C C . GLY A 1 282 ? 51.658 -31.710 -19.705 1.00 42.81 282 GLY A C 1
ATOM 2099 O O . GLY A 1 282 ? 50.482 -31.964 -19.974 1.00 42.81 282 GLY A O 1
ATOM 2100 N N . PRO A 1 283 ? 52.667 -32.147 -20.482 1.00 50.53 283 PRO A N 1
ATOM 2101 C CA . PRO A 1 283 ? 52.452 -32.984 -21.669 1.00 50.53 283 PRO A CA 1
ATOM 2102 C C . PRO A 1 283 ? 51.714 -34.307 -21.368 1.00 50.53 283 PRO A C 1
ATOM 2104 O O . PRO A 1 283 ? 51.326 -35.016 -22.284 1.00 50.53 283 PRO A O 1
ATOM 2107 N N . LYS A 1 284 ? 51.456 -34.632 -20.093 1.00 52.84 284 LYS A N 1
ATOM 2108 C CA . LYS A 1 284 ? 50.748 -35.844 -19.670 1.00 52.84 284 LYS A CA 1
ATOM 2109 C C . LYS A 1 284 ? 49.219 -35.764 -19.734 1.00 52.84 284 LYS A C 1
ATOM 2111 O O . LYS A 1 284 ? 48.607 -36.786 -20.010 1.00 52.84 284 LYS A O 1
ATOM 2116 N N . ILE A 1 285 ? 48.567 -34.617 -19.504 1.00 53.59 285 ILE A N 1
ATOM 2117 C CA . ILE A 1 285 ? 47.086 -34.602 -19.393 1.00 53.59 285 ILE A CA 1
ATOM 2118 C C . ILE A 1 285 ? 46.415 -34.708 -20.770 1.00 53.59 285 ILE A C 1
ATOM 2120 O O . ILE A 1 285 ? 45.449 -35.454 -20.926 1.00 53.59 285 ILE A O 1
ATOM 2124 N N . SER A 1 286 ? 46.959 -34.042 -21.793 1.00 55.28 286 SER A N 1
ATOM 2125 C CA . SER A 1 286 ? 46.462 -34.178 -23.170 1.00 55.28 286 SER A CA 1
ATOM 2126 C C . SER A 1 286 ? 46.713 -35.577 -23.744 1.00 55.28 286 SER A C 1
ATOM 2128 O O . SER A 1 286 ? 45.905 -36.069 -24.530 1.00 55.28 286 SER A O 1
ATOM 2130 N N . GLN A 1 28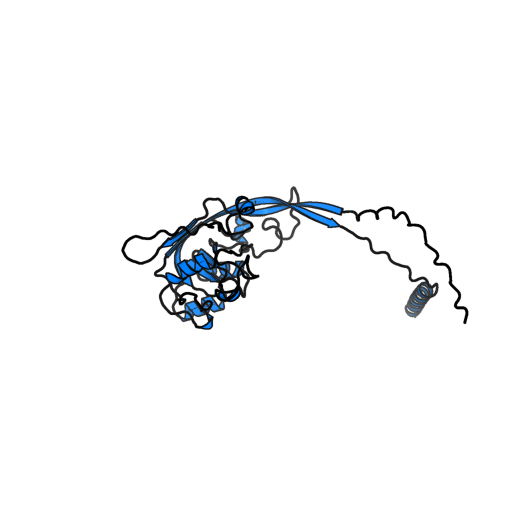7 ? 47.792 -36.236 -23.314 1.00 56.91 287 GLN A N 1
ATOM 2131 C CA . GLN A 1 287 ? 48.145 -37.590 -23.730 1.00 56.91 287 GLN A CA 1
ATOM 2132 C C . GLN A 1 287 ? 47.274 -38.646 -23.033 1.00 56.91 287 GLN A C 1
ATOM 2134 O O . GLN A 1 287 ? 46.715 -39.494 -23.716 1.00 56.91 287 GLN A O 1
ATOM 2139 N N . ILE A 1 288 ? 47.009 -38.509 -21.727 1.00 58.78 288 ILE A N 1
ATOM 2140 C CA . ILE A 1 288 ? 46.073 -39.377 -20.986 1.00 58.78 288 ILE A CA 1
ATOM 2141 C C . ILE A 1 288 ? 44.633 -39.234 -21.512 1.00 58.78 288 ILE A C 1
ATOM 2143 O O . ILE A 1 288 ? 43.907 -40.224 -21.605 1.00 58.78 288 ILE A O 1
ATOM 2147 N N . ALA A 1 289 ? 44.202 -38.022 -21.879 1.00 59.09 289 ALA A N 1
ATOM 2148 C CA . ALA A 1 289 ? 42.877 -37.802 -22.465 1.00 59.09 289 ALA A CA 1
ATOM 2149 C C . ALA A 1 289 ? 42.756 -38.403 -23.878 1.00 59.09 289 ALA A C 1
ATOM 2151 O O . ALA A 1 289 ? 41.726 -38.997 -24.204 1.00 59.09 289 ALA A O 1
ATOM 2152 N N . LYS A 1 290 ? 43.813 -38.305 -24.698 1.00 62.34 290 LYS A N 1
ATOM 2153 C CA . LYS A 1 290 ? 43.872 -38.963 -26.012 1.00 62.34 290 LYS A CA 1
ATOM 2154 C C . LYS A 1 290 ? 43.901 -40.487 -25.887 1.00 62.34 290 LYS A C 1
ATOM 2156 O O . LYS A 1 290 ? 43.069 -41.138 -26.508 1.00 62.34 290 LYS A O 1
ATOM 2161 N N . GLU A 1 291 ? 44.750 -41.041 -25.022 1.00 64.81 291 GLU A N 1
ATOM 2162 C CA . GLU A 1 291 ? 44.859 -42.488 -24.779 1.00 64.81 291 GLU A CA 1
ATOM 2163 C C . GLU A 1 291 ? 43.550 -43.083 -24.232 1.00 64.81 291 GLU A C 1
ATOM 2165 O O . GLU A 1 291 ? 43.138 -44.165 -24.653 1.00 64.81 291 GLU A O 1
ATOM 2170 N N . ARG A 1 292 ? 42.825 -42.360 -23.360 1.00 63.50 292 ARG A N 1
ATOM 2171 C CA . ARG A 1 292 ? 41.498 -42.790 -22.882 1.00 63.50 292 ARG A CA 1
ATOM 2172 C C . ARG A 1 292 ? 40.424 -42.750 -23.970 1.00 63.50 292 ARG A C 1
ATOM 2174 O O . ARG A 1 292 ? 39.601 -43.665 -24.024 1.00 63.50 292 ARG A O 1
ATOM 2181 N N . MET A 1 293 ? 40.422 -41.750 -24.853 1.00 60.69 293 MET A N 1
ATOM 2182 C CA . MET A 1 293 ? 39.488 -41.734 -25.989 1.00 60.69 293 MET A CA 1
ATOM 2183 C C . MET A 1 293 ? 39.777 -42.862 -26.989 1.00 60.69 293 MET A C 1
ATOM 2185 O O . MET A 1 293 ? 38.844 -43.484 -27.493 1.00 60.69 293 MET A O 1
ATOM 2189 N N . GLU A 1 294 ? 41.048 -43.168 -27.247 1.00 62.97 294 GLU A N 1
ATOM 2190 C CA . GLU A 1 294 ? 41.458 -44.234 -28.169 1.00 62.97 294 GLU A CA 1
ATOM 2191 C C . GLU A 1 294 ? 41.165 -45.638 -27.615 1.00 62.97 294 GLU A C 1
ATOM 2193 O O . GLU A 1 294 ? 40.672 -46.500 -28.345 1.00 62.97 294 GLU A O 1
ATOM 2198 N N . ALA A 1 295 ? 41.357 -45.856 -26.308 1.00 60.59 295 ALA A N 1
ATOM 2199 C CA . ALA A 1 295 ? 40.977 -47.100 -25.633 1.00 60.59 295 ALA A CA 1
ATOM 2200 C C . ALA A 1 295 ? 39.454 -47.344 -25.654 1.00 60.59 295 ALA A C 1
ATOM 2202 O O . ALA A 1 295 ? 39.010 -48.477 -25.852 1.00 60.59 295 ALA A O 1
ATOM 2203 N N . THR A 1 296 ? 38.656 -46.277 -25.529 1.00 56.56 296 THR A N 1
ATOM 2204 C CA . THR A 1 296 ? 37.182 -46.344 -25.588 1.00 56.56 296 THR A CA 1
ATOM 2205 C C . THR A 1 296 ? 36.684 -46.658 -27.006 1.00 56.56 296 THR A C 1
ATOM 2207 O O . THR A 1 296 ? 35.711 -47.392 -27.178 1.00 56.56 296 THR A O 1
ATOM 2210 N N . LYS A 1 297 ? 37.397 -46.188 -28.039 1.00 54.72 297 LYS A N 1
ATOM 2211 C CA . LYS A 1 297 ? 37.107 -46.492 -29.452 1.00 54.72 297 LYS A CA 1
ATOM 2212 C C . LYS A 1 297 ? 37.444 -47.936 -29.852 1.00 54.72 297 LYS A C 1
ATOM 2214 O O . LYS A 1 297 ? 36.815 -48.480 -30.749 1.00 54.72 297 LYS A O 1
ATOM 2219 N N . LYS A 1 298 ? 38.417 -48.569 -29.183 1.00 54.62 298 LYS A N 1
ATOM 2220 C CA . LYS A 1 298 ? 38.771 -49.988 -29.396 1.00 54.62 298 LYS A CA 1
ATOM 2221 C C . LYS A 1 298 ? 37.826 -50.972 -28.696 1.00 54.62 298 LYS A C 1
ATOM 2223 O O . LYS A 1 298 ? 37.678 -52.083 -29.178 1.00 54.62 298 LYS A O 1
ATOM 2228 N N . HIS A 1 299 ? 37.175 -50.571 -27.602 1.00 51.22 299 HIS A N 1
ATOM 2229 C CA . HIS A 1 299 ? 36.182 -51.402 -26.895 1.00 51.22 299 HIS A CA 1
ATOM 2230 C C . HIS A 1 299 ? 34.760 -51.311 -27.471 1.00 51.22 299 HIS A C 1
ATOM 2232 O O . HIS A 1 299 ? 33.875 -52.021 -27.016 1.00 51.22 299 HIS A O 1
ATOM 2238 N N . SER A 1 300 ? 34.532 -50.447 -28.462 1.00 47.12 300 SER A N 1
ATOM 2239 C CA . SER A 1 300 ? 33.248 -50.308 -29.169 1.00 47.12 300 SER A CA 1
ATOM 2240 C C . SER A 1 300 ? 33.223 -51.039 -30.523 1.00 47.12 300 SER A C 1
ATOM 2242 O O . SER A 1 300 ? 32.271 -50.896 -31.284 1.00 47.12 300 SER A O 1
ATOM 2244 N N . LEU A 1 301 ? 34.260 -51.834 -30.813 1.00 48.00 301 LEU A N 1
ATOM 2245 C CA . LEU A 1 301 ? 34.381 -52.700 -31.989 1.00 48.00 301 LEU A CA 1
ATOM 2246 C C . LEU A 1 301 ? 34.870 -54.101 -31.572 1.00 48.00 301 LEU A C 1
ATOM 2248 O O . LEU A 1 301 ? 35.928 -54.543 -32.014 1.00 48.00 301 LEU A O 1
ATOM 2252 N N . VAL A 1 302 ? 34.107 -54.765 -30.697 1.00 43.38 302 VAL A N 1
ATOM 2253 C CA . VAL A 1 302 ? 33.953 -56.232 -30.598 1.00 43.38 302 VAL A CA 1
ATOM 2254 C C . VAL A 1 302 ? 32.514 -56.501 -30.183 1.00 43.38 302 VAL A C 1
ATOM 2256 O O . VAL A 1 302 ? 32.065 -55.823 -29.233 1.00 43.38 302 VAL A O 1
#

Foldseek 3Di:
DDDDDDDDPDDPDPPDDPDPFFDKDKDKFFFKWKAFDPPWWKWKFFPDPDDGPTDIQWLDQDPPAPCSVVVVVDGTAFAILFDFDKAKAFEFEQEQLDLVSLVVCVVVVNQLASHEYEYEHDDDDPLSSLQSSVVSRHQEYEYEHFCQNQPHPPGDDPPVDDGPPQSGWDYYYSFQADGGLQDHPDGRHPPDHGDDPVVSVVVPRGHPHGYGIGGNNVVLVQQVFFDDAFDDPVRDGHPPGPGGDRDRGPMMMITGTDMDMDGDMDMDMDGDDDDDDDPPDDPPPVVVVVVVVVVVVVVVPD

Organism: Vanilla planifolia (NCBI:txid51239)

Sequence (302 aa):
MSLDRRPTLLLPPTSSKPSPQPPSLSTSSPMTSSYPTPFTALFLFHPVPLCPRLSSISSRKSTSDPSATAAAEVLLTFHAYARSGAATGQVVYANYGRVEDFAALRSRGVEVAGNVVLARYGKIYRGDIVRNAHLAGAVAAIVYTDAKDYGGHVRPWFPDGLWLPPSGVQVGSTYRGLGDLTTPGWASIEGCERVDAEEAVASELTPAIPSLPVSSRDAEEILKTIGGQVAPADWQGADGAPLYHLGPGPGFVDLIYLGNETIMKIQNVVAVIEGRMSQIGGPKISQIAKERMEATKKHSLV

Radius of gyration: 29.99 Å; chains: 1; bounding box: 100×77×55 Å

Secondary structure (DSSP, 8-state):
----------------PPPPPPPEEEEEEEEEEEEE-TT-EEEEE---SS----EE------TT-TTTTGGGTPPPP-EETPPPEEEEEEEEE-TT--HHHHHHHHHTT---TTSEEEEESBSB-HHHHHHHHHHTT-SEEEEE--HHHH-TTTSPBTTSSSBPPTT----EE---SSS-TTSTTS---TT-----HHHHHHTS-S-SS-EEEE-HHHHHHHHTTB-SSBPPGGG--STTSPPPB--S-B-EEEEEE-EEEEEEEEEEEEE--PPP------HHHHHHHHHHHHHHHHTT--